Protein AF-A0A7V9PJL1-F1 (afdb_monomer)

Foldseek 3Di:
DVVVVVLVVVCVPCVPQPLNVLVVVLVVLVVLLVVLVVLLCCCPPVPPPPDPCSLVSLLSNQLSVLSNVLSVLLNLLCPDPNDDPDPVSVVLSVLLVVLSVLQSVLSSQAQQQGDPPRSVRGHPDHHDDPVVSVVSNVSSVVSNVVSVVVSVVVVVVVVVPPDDDVVVVVVVVVVD

Secondary structure (DSSP, 8-state):
-HHHHHHHHHHHH-TT-HHHHHHHHHHHHHHHHHHHHHHHHIIIIISTTSSTTHHHHHHHHHH-HHHHHHHHHHHHHHTTTSS-SSHHHHHHHHHHHHHHHHHHHHHHT--SPPPTTSTTPPPSSPPPPHHHHHHHHHHHHHHHHHHHHHHHHHHHHHHHH--STHHHHHHHHT--

Sequence (176 aa):
MTSIAVGLLIAVRRPGNRIGWLLLVNALILGAAFVASAYGEYALLERPGALPGARWAALWDNSSWPLLFAGVTAIAFVFPDGSLPSPGWRRTAAAAGGAFAVLVFAQFFDGSRFDAPFGHVVSPLPALPRAVTAALLAAGYLGVLASLLAAAWAVRVRFRRATGIERSQLMWLAYA

Mean predicted aligned error: 11.73 Å

Radius of gyration: 20.56 Å; Cα contacts (8 Å, |Δi|>4): 145; chains: 1; bounding box: 43×39×61 Å

Structure (mmCIF, N/CA/C/O backbone):
data_AF-A0A7V9PJL1-F1
#
_entry.id   AF-A0A7V9PJL1-F1
#
loop_
_atom_site.group_PDB
_atom_site.id
_atom_site.type_symbol
_atom_site.label_atom_id
_atom_site.label_alt_id
_atom_site.label_comp_id
_atom_site.label_asym_id
_atom_site.label_entity_id
_atom_site.label_seq_id
_atom_site.pdbx_PDB_ins_code
_atom_site.Cartn_x
_atom_site.Cartn_y
_atom_site.Cartn_z
_atom_site.occupancy
_atom_site.B_iso_or_equiv
_atom_site.auth_seq_id
_atom_site.auth_comp_id
_atom_site.auth_asym_id
_atom_site.auth_atom_id
_atom_site.pdbx_PDB_model_num
ATOM 1 N N . MET A 1 1 ? -8.837 -25.775 -0.097 1.00 45.38 1 MET A N 1
ATOM 2 C CA . MET A 1 1 ? -10.026 -25.496 -0.942 1.00 45.38 1 MET A CA 1
ATOM 3 C C . MET A 1 1 ? -11.306 -25.193 -0.151 1.00 45.38 1 MET A C 1
ATOM 5 O O . MET A 1 1 ? -12.246 -24.668 -0.728 1.00 45.38 1 MET A O 1
ATOM 9 N N . THR A 1 2 ? -11.356 -25.424 1.164 1.00 47.47 2 THR A N 1
ATOM 10 C CA . THR A 1 2 ? -12.537 -25.168 2.016 1.00 47.47 2 THR A CA 1
ATOM 11 C C . THR A 1 2 ? -12.729 -23.695 2.413 1.00 47.47 2 THR A C 1
ATOM 13 O O . THR A 1 2 ? -13.853 -23.265 2.656 1.00 47.47 2 THR A O 1
ATOM 16 N N . SER A 1 3 ? -11.664 -22.888 2.404 1.00 48.25 3 SER A N 1
ATOM 17 C CA . SER A 1 3 ? -11.696 -21.487 2.857 1.00 48.25 3 SER A CA 1
ATOM 18 C C . SER A 1 3 ? -12.483 -20.545 1.933 1.00 48.25 3 SER A C 1
ATOM 20 O O . SER A 1 3 ? -13.086 -19.585 2.407 1.00 48.25 3 SER A O 1
ATOM 22 N N . ILE A 1 4 ? -12.529 -20.834 0.626 1.00 56.56 4 ILE A N 1
ATOM 23 C CA . ILE A 1 4 ? -13.240 -20.009 -0.369 1.00 56.56 4 ILE A CA 1
ATOM 24 C C . ILE A 1 4 ? -14.757 -20.127 -0.174 1.00 56.56 4 ILE A C 1
ATOM 26 O O . ILE A 1 4 ? -15.457 -19.119 -0.183 1.00 56.56 4 ILE A O 1
ATOM 30 N N . ALA A 1 5 ? -15.261 -21.338 0.080 1.00 50.34 5 ALA A N 1
ATOM 31 C CA . ALA A 1 5 ? -16.687 -21.584 0.287 1.00 50.34 5 ALA A CA 1
ATOM 32 C C . ALA A 1 5 ? -17.212 -20.915 1.570 1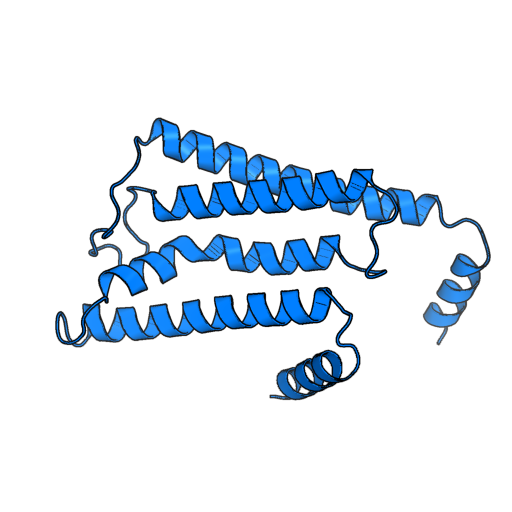.00 50.34 5 ALA A C 1
ATOM 34 O O . ALA A 1 5 ? -18.284 -20.313 1.559 1.00 50.34 5 ALA A O 1
ATOM 35 N N . VAL A 1 6 ? -16.434 -20.954 2.658 1.00 47.94 6 VAL A N 1
ATOM 36 C CA . VAL A 1 6 ? -16.790 -20.283 3.920 1.00 47.94 6 VAL A CA 1
ATOM 37 C C . VAL A 1 6 ? -16.731 -18.757 3.765 1.00 47.94 6 VAL A C 1
ATOM 39 O O . VAL A 1 6 ? -17.637 -18.062 4.226 1.00 47.94 6 VAL A O 1
ATOM 42 N N . GLY A 1 7 ? -15.728 -18.229 3.051 1.00 41.84 7 GLY A N 1
ATOM 43 C CA . GLY A 1 7 ? -15.615 -16.798 2.748 1.00 41.84 7 GLY A CA 1
ATOM 44 C C . GLY A 1 7 ? -16.773 -16.264 1.896 1.00 41.84 7 GLY A C 1
ATOM 45 O O . GLY A 1 7 ? -17.340 -15.217 2.214 1.00 41.84 7 GLY A O 1
ATOM 46 N N . LEU A 1 8 ? -17.188 -17.016 0.870 1.00 52.59 8 LEU A N 1
ATOM 47 C CA . LEU A 1 8 ? -18.318 -16.660 0.005 1.00 52.59 8 LEU A CA 1
ATOM 48 C C . LEU A 1 8 ? -19.653 -16.691 0.771 1.00 52.59 8 LEU A C 1
ATOM 50 O O . LEU A 1 8 ? -20.481 -15.793 0.621 1.00 52.59 8 LEU A O 1
ATOM 54 N N . LEU A 1 9 ? -19.844 -17.684 1.648 1.00 46.50 9 LEU A N 1
ATOM 55 C CA . LEU A 1 9 ? -21.061 -17.832 2.453 1.00 46.50 9 LEU A CA 1
ATOM 56 C C . LEU A 1 9 ? -21.229 -16.691 3.473 1.00 46.50 9 LEU A C 1
ATOM 58 O O . LEU A 1 9 ? -22.351 -16.249 3.725 1.00 46.50 9 LEU A O 1
ATOM 62 N N . ILE A 1 10 ? -20.129 -16.184 4.040 1.00 50.59 10 ILE A N 1
ATOM 63 C CA . ILE A 1 10 ? -20.151 -15.033 4.956 1.00 50.59 10 ILE A CA 1
ATOM 64 C C . ILE A 1 10 ? -20.410 -13.726 4.189 1.00 50.59 10 ILE A C 1
ATOM 66 O O . ILE A 1 10 ? -21.199 -12.901 4.656 1.00 50.59 10 ILE A O 1
ATOM 70 N N . ALA A 1 11 ? -19.812 -13.554 3.003 1.00 46.47 11 ALA A N 1
ATOM 71 C CA . ALA A 1 11 ? -20.001 -12.367 2.163 1.00 46.47 11 ALA A CA 1
ATOM 72 C C . ALA A 1 11 ? -21.453 -12.208 1.672 1.00 46.47 11 ALA A C 1
ATOM 74 O O . ALA A 1 11 ? -21.987 -11.101 1.685 1.00 46.47 11 ALA A O 1
ATOM 75 N N . VAL A 1 12 ? -22.119 -13.313 1.312 1.00 51.41 12 VAL A N 1
ATOM 76 C CA . VAL A 1 12 ? -23.508 -13.300 0.8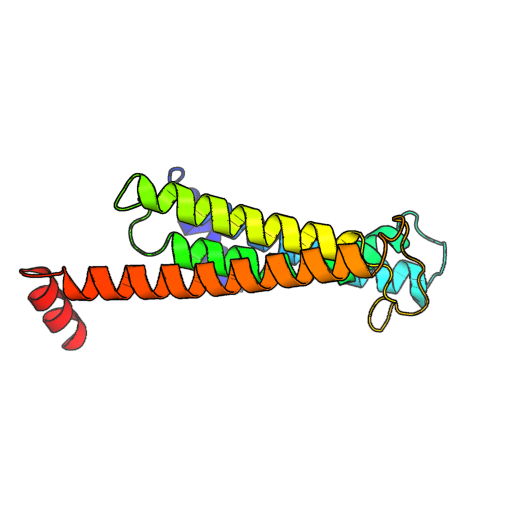12 1.00 51.41 12 VAL A CA 1
ATOM 77 C C . VAL A 1 12 ? -24.535 -13.118 1.938 1.00 51.41 12 VAL A C 1
ATOM 79 O O . VAL A 1 12 ? -25.589 -12.524 1.72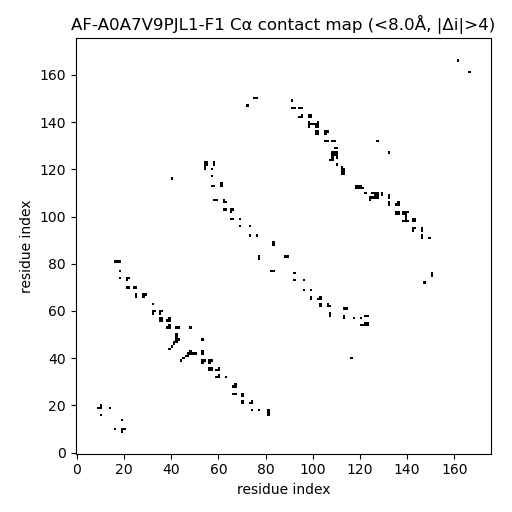1 1.00 51.41 12 VAL A O 1
ATOM 82 N N . ARG A 1 13 ? -24.251 -13.581 3.165 1.00 49.50 13 ARG A N 1
ATOM 83 C CA . ARG A 1 13 ? -25.241 -13.572 4.260 1.00 49.50 13 ARG A CA 1
ATOM 84 C C . ARG A 1 13 ? -25.328 -12.266 5.056 1.00 49.50 13 ARG A C 1
ATOM 86 O O . ARG A 1 13 ? -26.321 -12.087 5.758 1.00 49.50 13 ARG A O 1
ATOM 93 N N . ARG A 1 14 ? -24.344 -11.354 4.984 1.00 48.53 14 ARG A N 1
ATOM 94 C CA . ARG A 1 14 ? -24.395 -10.044 5.679 1.00 48.53 14 ARG A CA 1
ATOM 95 C C . ARG A 1 14 ? -23.828 -8.886 4.833 1.00 48.53 14 ARG A C 1
ATOM 97 O O . ARG A 1 14 ? -22.747 -8.390 5.145 1.00 48.53 14 ARG A O 1
ATOM 104 N N . PRO A 1 15 ? -24.572 -8.383 3.827 1.00 46.50 15 PRO A N 1
ATOM 105 C CA . PRO A 1 15 ? -24.144 -7.293 2.932 1.00 46.50 15 PRO A CA 1
ATOM 106 C C . PRO A 1 15 ? -23.869 -5.940 3.624 1.00 46.50 15 PRO A C 1
ATOM 108 O O . PRO A 1 15 ? -23.269 -5.054 3.023 1.00 46.50 15 PRO A O 1
ATOM 111 N N . GLY A 1 16 ? -24.241 -5.780 4.902 1.00 50.81 16 GLY A N 1
ATOM 112 C CA . GLY A 1 16 ? -23.851 -4.634 5.737 1.00 50.81 16 GLY A CA 1
ATOM 113 C C . GLY A 1 16 ? -22.475 -4.761 6.410 1.00 50.81 16 GLY A C 1
ATOM 114 O O . GLY A 1 16 ? -22.046 -3.841 7.108 1.00 50.81 16 GLY A O 1
ATOM 115 N N . ASN A 1 17 ? -21.775 -5.891 6.250 1.00 52.69 17 ASN A N 1
ATOM 116 C CA . ASN A 1 17 ? -20.524 -6.155 6.949 1.00 52.69 17 ASN A CA 1
ATOM 117 C C . ASN A 1 17 ? -19.323 -5.574 6.189 1.00 52.69 17 ASN A C 1
ATOM 119 O O . ASN A 1 17 ? -18.797 -6.179 5.253 1.00 52.69 17 ASN A O 1
ATOM 123 N N . ARG A 1 18 ? -18.848 -4.413 6.649 1.00 62.25 18 ARG A N 1
ATOM 124 C CA . ARG A 1 18 ? -17.634 -3.743 6.148 1.00 62.25 18 ARG A CA 1
ATOM 125 C C . ARG A 1 18 ? -16.405 -4.665 6.145 1.00 62.25 18 ARG A C 1
ATOM 127 O O . ARG A 1 18 ? -15.539 -4.506 5.294 1.00 62.25 18 ARG A O 1
ATOM 134 N N . ILE A 1 19 ? -16.359 -5.660 7.036 1.00 59.00 19 ILE A N 1
ATOM 135 C CA . ILE A 1 19 ? -15.277 -6.654 7.113 1.00 59.00 19 ILE A CA 1
ATOM 136 C C . ILE A 1 19 ? -15.262 -7.562 5.876 1.00 59.00 19 ILE A C 1
ATOM 138 O O . ILE A 1 19 ? -14.190 -7.871 5.366 1.00 59.00 19 ILE A O 1
ATOM 142 N N . GLY A 1 20 ? -16.431 -7.957 5.356 1.00 57.84 20 GLY A N 1
ATOM 143 C CA . GLY A 1 20 ? -16.526 -8.797 4.156 1.00 57.84 20 GLY A CA 1
ATOM 144 C C . GLY A 1 20 ? -15.949 -8.102 2.922 1.00 57.84 20 GLY A C 1
ATOM 145 O O . GLY A 1 20 ? -15.192 -8.706 2.170 1.00 57.84 20 GLY A O 1
ATOM 146 N N . TRP A 1 21 ? -16.218 -6.804 2.772 1.00 68.69 21 TRP A N 1
ATOM 147 C CA . TRP A 1 21 ? -15.625 -5.984 1.714 1.00 68.69 21 TRP A CA 1
ATOM 148 C C . TRP A 1 21 ? -14.116 -5.800 1.882 1.00 68.69 21 TRP A C 1
ATOM 150 O O . TRP A 1 21 ? -13.388 -5.916 0.902 1.00 68.69 21 TRP A O 1
ATOM 160 N N . LEU A 1 22 ? -13.628 -5.575 3.107 1.00 66.81 22 LEU A N 1
ATOM 161 C CA . LEU A 1 22 ? -12.187 -5.484 3.374 1.00 66.81 22 LEU A CA 1
ATOM 162 C C . LEU A 1 22 ? -11.461 -6.796 3.048 1.00 66.81 22 LEU A C 1
ATOM 164 O O . LEU A 1 22 ? -10.391 -6.766 2.447 1.00 66.81 22 LEU A O 1
ATOM 168 N N . LEU A 1 23 ? -12.058 -7.943 3.386 1.00 67.44 23 LEU A N 1
ATOM 169 C CA . LEU A 1 23 ? -11.526 -9.261 3.035 1.00 67.44 23 LEU A CA 1
ATOM 170 C C . LEU A 1 23 ? -11.507 -9.487 1.519 1.00 67.44 23 LEU A C 1
ATOM 172 O O . LEU A 1 23 ? -10.513 -9.993 1.004 1.00 67.44 23 LEU A O 1
ATOM 176 N N . LEU A 1 24 ? -12.561 -9.084 0.801 1.00 75.06 24 LEU A N 1
ATOM 177 C CA . LEU A 1 24 ? -12.612 -9.167 -0.662 1.00 75.06 24 LEU A CA 1
ATOM 178 C C . LEU A 1 24 ? -11.559 -8.273 -1.323 1.00 75.06 24 LEU A C 1
ATOM 180 O O . LEU A 1 24 ? -10.842 -8.737 -2.203 1.00 75.06 24 LEU A O 1
ATOM 184 N N . VAL A 1 25 ? -11.418 -7.022 -0.877 1.00 78.38 25 VAL A N 1
ATOM 185 C CA . VAL A 1 25 ? -10.388 -6.100 -1.383 1.00 78.38 25 VAL A CA 1
ATOM 186 C C . VAL A 1 25 ? -8.993 -6.659 -1.116 1.00 78.38 25 VAL A C 1
ATOM 188 O O . VAL A 1 25 ? -8.162 -6.674 -2.017 1.00 78.38 25 VAL A O 1
ATOM 191 N N . ASN A 1 26 ? -8.744 -7.192 0.080 1.00 74.31 26 ASN A N 1
ATOM 192 C CA . ASN A 1 26 ? -7.467 -7.818 0.407 1.00 74.31 26 ASN A CA 1
ATOM 193 C C . ASN A 1 26 ? -7.184 -9.047 -0.472 1.00 74.31 26 ASN A C 1
ATOM 195 O O . ASN A 1 26 ? -6.074 -9.206 -0.970 1.00 74.31 26 ASN A O 1
ATOM 199 N N . ALA A 1 27 ? -8.187 -9.899 -0.701 1.00 76.56 27 ALA A N 1
ATOM 200 C CA . ALA A 1 27 ? -8.060 -11.056 -1.583 1.00 76.56 27 ALA A CA 1
ATOM 201 C C . ALA A 1 27 ? -7.792 -10.650 -3.042 1.00 76.56 27 ALA A C 1
ATOM 203 O O . ALA A 1 27 ? -6.991 -11.295 -3.713 1.00 76.56 27 ALA A O 1
ATOM 204 N N . LEU A 1 28 ? -8.412 -9.567 -3.521 1.00 84.44 28 LEU A N 1
ATOM 205 C CA . LEU A 1 28 ? -8.154 -9.013 -4.851 1.00 84.44 28 LEU A CA 1
ATOM 206 C C . LEU A 1 28 ? -6.734 -8.456 -4.973 1.00 84.44 28 LEU A C 1
ATOM 208 O O . LEU A 1 28 ? -6.073 -8.727 -5.969 1.00 84.44 28 LEU A O 1
ATOM 212 N N . ILE A 1 29 ? -6.247 -7.728 -3.964 1.00 83.38 29 ILE A N 1
ATOM 213 C CA . ILE A 1 29 ? -4.869 -7.213 -3.933 1.00 83.38 29 ILE A CA 1
ATOM 214 C C . ILE A 1 29 ? -3.865 -8.371 -3.957 1.00 83.38 29 ILE A C 1
ATOM 216 O O . ILE A 1 29 ? -2.925 -8.348 -4.748 1.00 83.38 29 ILE A O 1
ATOM 220 N N . LEU A 1 30 ? -4.095 -9.401 -3.136 1.00 80.81 30 LEU A N 1
ATOM 221 C CA . LEU A 1 30 ? -3.290 -10.623 -3.119 1.00 80.81 30 LEU A CA 1
ATOM 222 C C . LEU A 1 30 ? -3.282 -11.303 -4.490 1.00 80.81 30 LEU A C 1
ATOM 224 O O . LEU A 1 30 ? -2.219 -11.602 -5.024 1.00 80.81 30 LEU A O 1
ATOM 228 N N . GLY A 1 31 ? -4.461 -11.514 -5.078 1.00 84.88 31 GLY A N 1
ATOM 229 C CA . GLY A 1 31 ? -4.590 -12.110 -6.405 1.00 84.88 31 GLY A CA 1
ATOM 230 C C . GLY A 1 31 ? -3.857 -11.303 -7.476 1.00 84.88 31 GLY A C 1
ATOM 231 O O . GLY A 1 31 ? -3.141 -11.880 -8.289 1.00 84.88 31 GLY A O 1
ATOM 232 N N . ALA A 1 32 ? -3.971 -9.974 -7.440 1.00 87.50 32 ALA A N 1
ATOM 233 C CA . ALA A 1 32 ? -3.266 -9.083 -8.355 1.00 87.50 32 ALA A CA 1
ATOM 234 C C . ALA A 1 32 ? -1.742 -9.171 -8.197 1.00 87.50 32 ALA A C 1
ATOM 236 O O . ALA A 1 32 ? -1.044 -9.177 -9.205 1.00 87.50 32 ALA A O 1
ATOM 237 N N . ALA A 1 33 ? -1.225 -9.288 -6.969 1.00 85.38 33 ALA A N 1
ATOM 238 C CA . ALA A 1 33 ? 0.204 -9.486 -6.725 1.00 85.38 33 ALA A CA 1
ATOM 239 C C . ALA A 1 33 ? 0.709 -10.805 -7.334 1.00 85.38 33 ALA A C 1
ATOM 241 O O . ALA A 1 33 ? 1.673 -10.792 -8.091 1.00 85.38 33 ALA A O 1
ATOM 242 N N . PHE A 1 34 ? 0.005 -11.922 -7.115 1.00 86.19 34 PHE A N 1
ATOM 243 C CA . PHE A 1 34 ? 0.378 -13.209 -7.720 1.00 86.19 34 PHE A CA 1
ATOM 244 C C . PHE A 1 34 ? 0.351 -13.176 -9.252 1.00 86.19 34 PHE A C 1
ATOM 246 O O . PHE A 1 34 ? 1.255 -13.701 -9.900 1.00 86.19 34 PHE A O 1
ATOM 253 N N . VAL A 1 35 ? -0.671 -12.548 -9.840 1.00 89.19 35 VAL A N 1
ATOM 254 C CA . VAL A 1 35 ? -0.770 -12.399 -11.298 1.00 89.19 35 VAL A CA 1
ATOM 255 C C . VAL A 1 35 ? 0.347 -11.505 -11.833 1.00 89.19 35 VAL A C 1
ATOM 257 O O . VAL A 1 35 ? 0.946 -11.843 -12.848 1.00 89.19 35 VAL A O 1
ATOM 260 N N . ALA A 1 36 ? 0.651 -10.391 -11.162 1.00 88.69 36 ALA A N 1
ATOM 261 C CA . ALA A 1 36 ? 1.724 -9.483 -11.557 1.00 88.69 36 ALA A CA 1
ATOM 262 C C . ALA A 1 36 ? 3.099 -10.161 -11.503 1.00 88.69 36 ALA A C 1
ATOM 264 O O . ALA A 1 36 ? 3.881 -9.999 -12.436 1.00 88.69 36 ALA A O 1
ATOM 265 N N . SER A 1 37 ? 3.350 -10.964 -10.468 1.00 87.00 37 SER A N 1
ATOM 266 C CA . SER A 1 37 ? 4.567 -11.762 -10.321 1.00 87.00 37 SER A CA 1
ATOM 267 C C . SER A 1 37 ? 4.743 -12.729 -11.499 1.00 87.00 37 SER A C 1
ATOM 269 O O . SER A 1 37 ? 5.686 -12.594 -12.278 1.00 87.00 37 SER A O 1
ATOM 271 N N . ALA A 1 38 ? 3.763 -13.613 -11.728 1.00 87.50 38 ALA A N 1
ATOM 272 C CA . ALA A 1 38 ? 3.814 -14.602 -12.809 1.00 87.50 38 ALA A CA 1
ATOM 273 C C . ALA A 1 38 ? 3.887 -13.954 -14.204 1.00 87.50 38 ALA A C 1
ATOM 275 O O . ALA A 1 38 ? 4.617 -14.410 -15.085 1.00 87.50 38 ALA A O 1
ATOM 276 N N . TYR A 1 39 ? 3.146 -12.863 -14.412 1.00 88.31 39 TYR A N 1
ATOM 277 C CA . TYR A 1 39 ? 3.190 -12.100 -15.656 1.00 88.31 39 TYR A CA 1
ATOM 278 C C . TYR A 1 39 ? 4.555 -11.443 -15.874 1.00 88.31 39 TYR A C 1
ATOM 280 O O . TYR A 1 39 ? 5.076 -11.466 -16.988 1.00 88.31 39 TYR A O 1
ATOM 288 N N . GLY A 1 40 ? 5.130 -10.856 -14.822 1.00 86.81 40 GLY A N 1
ATOM 289 C CA . GLY A 1 40 ? 6.447 -10.233 -14.844 1.00 86.81 40 GLY A CA 1
ATOM 290 C C . GLY A 1 40 ? 7.536 -11.242 -15.184 1.00 86.81 40 GLY A C 1
ATOM 291 O O . GLY A 1 40 ? 8.337 -10.980 -16.077 1.00 86.81 40 GLY A O 1
ATOM 292 N N . GLU A 1 41 ? 7.536 -12.409 -14.541 1.00 87.25 41 GLU A N 1
ATOM 293 C CA . GLU A 1 41 ? 8.492 -13.484 -14.828 1.00 87.25 41 GLU A CA 1
ATOM 294 C C . GLU A 1 41 ? 8.403 -13.934 -16.291 1.00 87.25 41 GLU A C 1
ATOM 296 O O . GLU A 1 41 ? 9.405 -13.914 -17.009 1.00 87.25 41 GLU A O 1
ATOM 301 N N . TYR A 1 42 ? 7.200 -14.225 -16.788 1.00 86.00 42 TYR A N 1
ATOM 302 C CA . TYR A 1 42 ? 7.015 -14.647 -18.176 1.00 86.00 42 TYR A CA 1
ATOM 303 C C . TYR A 1 42 ? 7.436 -13.562 -19.187 1.00 86.00 42 TYR A C 1
ATOM 305 O O . TYR A 1 42 ? 8.150 -13.830 -20.156 1.00 86.00 42 TYR A O 1
ATOM 313 N N . ALA A 1 43 ? 7.022 -12.311 -18.967 1.00 87.56 43 ALA A N 1
ATOM 314 C CA . ALA A 1 43 ? 7.232 -11.218 -19.916 1.00 87.56 43 ALA A CA 1
ATOM 315 C C . ALA A 1 43 ? 8.634 -10.580 -19.858 1.00 87.56 43 ALA A C 1
ATOM 317 O O . ALA A 1 43 ? 9.016 -9.886 -20.805 1.00 87.56 43 ALA A O 1
ATOM 318 N N . LEU A 1 44 ? 9.387 -10.766 -18.766 1.00 85.06 44 LEU A N 1
ATOM 319 C CA . LEU A 1 44 ? 10.726 -10.187 -18.573 1.00 85.06 44 LEU A CA 1
ATOM 320 C C . LEU A 1 44 ? 11.851 -11.222 -18.588 1.00 85.06 44 LEU A C 1
ATOM 322 O O . LEU A 1 44 ? 12.950 -10.869 -19.006 1.00 85.06 44 LEU A O 1
ATOM 326 N N . LEU A 1 45 ? 11.607 -12.461 -18.149 1.00 84.88 45 LEU A N 1
ATOM 327 C CA . LEU A 1 45 ? 12.636 -13.503 -18.057 1.00 84.88 45 LEU A CA 1
ATOM 328 C C . LEU A 1 45 ? 12.519 -14.523 -19.192 1.00 84.88 45 LEU A C 1
ATOM 330 O O . LEU A 1 45 ? 13.518 -14.822 -19.839 1.00 84.88 45 LEU A O 1
ATOM 334 N N . GLU A 1 46 ? 11.316 -15.045 -19.454 1.00 86.44 46 GLU A N 1
ATOM 335 C CA . GLU A 1 46 ? 11.129 -16.091 -20.472 1.00 86.44 46 GLU A CA 1
ATOM 336 C C . GLU A 1 46 ? 11.052 -15.527 -21.892 1.00 86.44 46 GLU A C 1
ATOM 338 O O . GLU A 1 46 ? 11.704 -16.031 -22.810 1.00 86.44 46 GLU A O 1
ATOM 343 N N . ARG A 1 47 ? 10.241 -14.482 -22.098 1.00 83.50 47 ARG A N 1
ATOM 344 C CA . ARG A 1 47 ? 10.058 -13.834 -23.405 1.00 83.50 47 ARG A CA 1
ATOM 345 C C . ARG A 1 47 ? 10.128 -12.309 -23.298 1.00 83.50 47 ARG A C 1
ATOM 347 O O . ARG A 1 47 ? 9.093 -11.642 -23.424 1.00 83.50 47 ARG A O 1
ATOM 354 N N . PRO A 1 48 ? 11.336 -11.742 -23.114 1.00 80.12 48 PRO A N 1
ATOM 355 C CA . PRO A 1 48 ? 11.528 -10.301 -23.004 1.00 80.12 48 PRO A CA 1
ATOM 356 C C . PRO A 1 48 ? 10.877 -9.547 -24.172 1.00 80.12 48 PRO A C 1
ATOM 358 O O . PRO A 1 48 ? 11.208 -9.768 -25.335 1.00 80.12 48 PRO A O 1
ATOM 361 N N . GLY A 1 49 ? 9.937 -8.651 -23.864 1.00 76.12 49 GLY A N 1
ATOM 362 C CA . GLY A 1 49 ? 9.283 -7.787 -24.857 1.00 76.12 49 GLY A CA 1
ATOM 363 C C . GLY A 1 49 ? 8.114 -8.414 -25.624 1.00 76.12 49 GLY A C 1
ATOM 364 O O . GLY A 1 49 ? 7.515 -7.731 -26.451 1.00 76.12 49 GLY A O 1
ATOM 365 N N . ALA A 1 50 ? 7.736 -9.664 -25.337 1.00 80.00 50 ALA A N 1
ATOM 366 C CA . ALA A 1 50 ? 6.576 -10.296 -25.972 1.00 80.00 50 ALA A CA 1
ATOM 367 C C . ALA A 1 50 ? 5.236 -9.686 -25.532 1.00 80.00 50 ALA A C 1
ATOM 369 O O . ALA A 1 50 ? 4.253 -9.764 -26.268 1.00 80.00 50 ALA A O 1
ATOM 370 N N . LEU A 1 51 ? 5.191 -9.097 -24.333 1.00 82.12 51 LEU A N 1
ATOM 371 C CA . LEU A 1 51 ? 3.975 -8.550 -23.744 1.00 82.12 51 LEU A CA 1
ATOM 372 C C . LEU A 1 51 ? 4.190 -7.114 -23.237 1.00 82.12 51 LEU A C 1
ATOM 374 O O . LEU A 1 51 ? 5.212 -6.821 -22.604 1.00 82.12 51 LEU A O 1
ATOM 378 N N . PRO A 1 52 ? 3.231 -6.200 -23.478 1.00 86.38 52 PRO A N 1
ATOM 379 C CA . PRO A 1 52 ? 3.310 -4.833 -22.979 1.00 86.38 52 PRO A CA 1
ATOM 380 C C . PRO A 1 52 ? 3.133 -4.790 -21.454 1.00 86.38 52 PRO A C 1
ATOM 382 O O . PRO A 1 52 ? 2.552 -5.679 -20.841 1.00 86.38 52 PRO A O 1
ATOM 385 N N . GLY A 1 53 ? 3.618 -3.732 -20.807 1.00 85.75 53 GLY A N 1
ATOM 386 C CA . GLY A 1 53 ? 3.339 -3.493 -19.385 1.00 85.75 53 GLY A CA 1
ATOM 387 C C . GLY A 1 53 ? 4.123 -4.352 -18.386 1.00 85.75 53 GLY A C 1
ATOM 388 O O . GLY A 1 53 ? 3.916 -4.216 -17.185 1.00 85.75 53 GLY A O 1
ATOM 389 N N . ALA A 1 54 ? 5.072 -5.170 -18.839 1.00 87.56 54 ALA A N 1
ATOM 390 C CA . ALA A 1 54 ? 5.875 -6.043 -17.979 1.00 87.56 54 ALA A CA 1
ATOM 391 C C . ALA A 1 54 ? 6.599 -5.294 -16.834 1.00 87.56 54 ALA A C 1
ATOM 393 O O . ALA A 1 54 ? 6.649 -5.760 -15.700 1.00 87.56 54 ALA A O 1
ATOM 394 N N . ARG A 1 55 ? 7.070 -4.065 -17.098 1.00 88.62 55 ARG A N 1
ATOM 395 C CA . ARG A 1 55 ? 7.690 -3.190 -16.082 1.00 88.62 55 ARG A CA 1
ATOM 396 C C . ARG A 1 55 ? 6.710 -2.703 -15.009 1.00 88.62 55 ARG A C 1
ATOM 398 O O . ARG A 1 55 ? 7.119 -2.485 -13.876 1.00 88.62 55 ARG A O 1
ATOM 405 N N . TRP A 1 56 ? 5.434 -2.530 -15.355 1.00 90.56 56 TRP A N 1
ATOM 406 C CA . TRP A 1 56 ? 4.388 -2.161 -14.395 1.00 90.56 56 TRP A CA 1
ATOM 407 C C . TRP A 1 56 ? 4.016 -3.336 -13.496 1.00 90.56 56 TRP A C 1
ATOM 409 O O . TRP A 1 56 ? 3.767 -3.133 -12.313 1.00 90.56 56 TRP A O 1
ATOM 419 N N . ALA A 1 57 ? 4.025 -4.554 -14.041 1.00 89.75 57 ALA A N 1
ATOM 420 C CA . ALA A 1 57 ? 3.828 -5.766 -13.257 1.00 89.75 57 ALA A CA 1
ATOM 421 C C . ALA A 1 57 ? 4.962 -5.959 -12.235 1.00 89.75 57 ALA A C 1
ATOM 423 O O . ALA A 1 57 ? 4.679 -6.154 -11.059 1.00 89.75 57 ALA A O 1
ATOM 424 N N . ALA A 1 58 ? 6.222 -5.783 -12.652 1.00 90.31 58 ALA A N 1
ATOM 425 C CA . ALA A 1 58 ? 7.373 -5.822 -11.746 1.00 90.31 58 ALA A CA 1
ATOM 426 C C . ALA A 1 58 ? 7.320 -4.727 -10.662 1.00 90.31 58 ALA A C 1
ATOM 428 O O . ALA A 1 58 ? 7.610 -4.993 -9.499 1.00 90.31 58 ALA A O 1
ATOM 429 N N . LEU A 1 59 ? 6.900 -3.508 -11.022 1.00 92.00 59 LEU A N 1
ATOM 430 C CA . LEU A 1 59 ? 6.690 -2.428 -10.054 1.00 92.00 59 LEU A CA 1
ATOM 431 C C . LEU A 1 59 ? 5.593 -2.780 -9.038 1.00 92.00 59 LEU A C 1
ATOM 433 O O . LEU A 1 59 ? 5.769 -2.573 -7.843 1.00 92.00 59 LEU A O 1
ATOM 437 N N . TRP A 1 60 ? 4.457 -3.310 -9.498 1.00 90.25 60 TRP A N 1
ATOM 438 C CA . TRP A 1 60 ? 3.375 -3.720 -8.604 1.00 90.25 60 TRP A CA 1
ATOM 439 C C . TRP A 1 60 ? 3.820 -4.836 -7.657 1.00 90.25 60 TRP A C 1
ATOM 441 O O . TRP A 1 60 ? 3.567 -4.750 -6.457 1.00 90.25 60 TRP A O 1
ATOM 451 N N . ASP A 1 61 ? 4.493 -5.859 -8.180 1.00 89.69 61 ASP A N 1
ATOM 452 C CA . ASP A 1 61 ? 5.026 -6.971 -7.392 1.00 89.69 61 ASP A CA 1
ATOM 453 C C . ASP A 1 61 ? 5.958 -6.470 -6.278 1.00 89.69 61 ASP A C 1
ATOM 455 O O . ASP A 1 61 ? 5.747 -6.781 -5.106 1.00 89.69 61 ASP A O 1
ATOM 459 N N . ASN A 1 62 ? 6.897 -5.579 -6.613 1.00 89.31 62 ASN A N 1
ATOM 460 C CA . ASN A 1 62 ? 7.852 -5.053 -5.644 1.00 89.31 62 ASN A CA 1
ATOM 461 C C . ASN A 1 62 ? 7.226 -4.070 -4.635 1.00 89.31 62 ASN A C 1
ATOM 463 O O . ASN A 1 62 ? 7.525 -4.136 -3.446 1.00 89.31 62 ASN A O 1
ATOM 467 N N . SER A 1 63 ? 6.334 -3.174 -5.066 1.00 89.38 63 SER A N 1
ATOM 468 C CA . SER A 1 63 ? 5.845 -2.069 -4.222 1.00 89.38 63 SER A CA 1
ATOM 469 C C . SER A 1 63 ? 4.542 -2.363 -3.464 1.00 89.38 63 SER A C 1
ATOM 471 O O . SER A 1 63 ? 4.182 -1.614 -2.552 1.00 89.38 63 SER A O 1
ATOM 473 N N . SER A 1 64 ? 3.802 -3.424 -3.808 1.00 86.44 64 SER A N 1
ATOM 474 C CA . SER A 1 64 ? 2.476 -3.707 -3.223 1.00 86.44 64 SER A CA 1
ATOM 475 C C . SER A 1 64 ? 2.509 -4.423 -1.869 1.00 86.44 64 SER A C 1
ATOM 477 O O . SER A 1 64 ? 1.485 -4.469 -1.183 1.00 86.44 64 SER A O 1
ATOM 479 N N . TRP A 1 65 ? 3.666 -4.928 -1.428 1.00 84.38 65 TRP A N 1
ATOM 480 C CA . TRP A 1 65 ? 3.791 -5.720 -0.198 1.00 84.38 65 TRP A CA 1
ATOM 481 C C . TRP A 1 65 ? 3.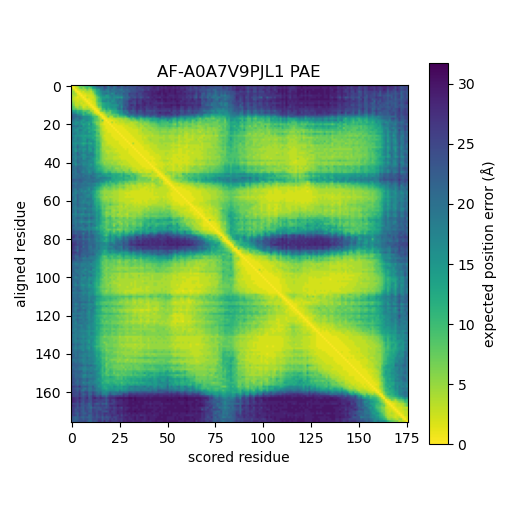191 -5.079 1.076 1.00 84.38 65 TRP A C 1
ATOM 483 O O . TRP A 1 65 ? 2.623 -5.824 1.882 1.00 84.38 65 TRP A O 1
ATOM 493 N N . PRO A 1 66 ? 3.202 -3.742 1.303 1.00 81.81 66 PRO A N 1
ATOM 494 C CA . PRO A 1 66 ? 2.593 -3.175 2.506 1.00 81.81 66 PRO A CA 1
ATOM 495 C C . PRO A 1 66 ? 1.070 -3.340 2.531 1.00 81.81 66 PRO A C 1
ATOM 497 O O . PRO A 1 66 ? 0.471 -3.383 3.607 1.00 81.81 66 PRO A O 1
ATOM 500 N N . LEU A 1 67 ? 0.431 -3.463 1.361 1.00 80.12 67 LEU A N 1
ATOM 501 C CA . LEU A 1 67 ? -1.013 -3.678 1.255 1.00 80.12 67 LEU A CA 1
ATOM 502 C C . LEU A 1 67 ? -1.433 -5.031 1.840 1.00 80.12 67 LEU A C 1
ATOM 504 O O . LEU A 1 67 ? -2.537 -5.138 2.376 1.00 80.12 67 LEU A O 1
ATOM 508 N N . LEU A 1 68 ? -0.540 -6.028 1.817 1.00 75.94 68 LEU A N 1
ATOM 509 C CA . LEU A 1 68 ? -0.757 -7.345 2.426 1.00 75.94 68 LEU A CA 1
ATOM 510 C C . LEU A 1 68 ? -1.020 -7.216 3.932 1.00 75.94 68 LEU A C 1
ATOM 512 O O . LEU A 1 68 ? -1.921 -7.844 4.489 1.00 75.94 68 LEU A O 1
ATOM 516 N N . PHE A 1 69 ? -0.250 -6.348 4.588 1.00 72.56 69 PHE A N 1
ATOM 517 C CA . PHE A 1 69 ? -0.376 -6.069 6.015 1.00 72.56 69 PHE A CA 1
ATOM 518 C C . PHE A 1 69 ? -1.479 -5.051 6.311 1.00 72.56 69 PHE A C 1
ATOM 520 O O . PHE A 1 69 ? -2.088 -5.106 7.383 1.00 72.56 69 PHE A O 1
ATOM 527 N N . ALA A 1 70 ? -1.779 -4.154 5.368 1.00 73.56 70 ALA A N 1
ATOM 528 C CA . ALA A 1 70 ? -2.855 -3.176 5.495 1.00 73.56 70 ALA A CA 1
ATOM 529 C C . ALA A 1 70 ? -4.214 -3.853 5.694 1.00 73.56 70 ALA A C 1
ATOM 531 O O . ALA A 1 70 ? -4.960 -3.465 6.592 1.00 73.56 70 ALA A O 1
ATOM 532 N N . GLY A 1 71 ? -4.519 -4.897 4.915 1.00 68.56 71 GLY A N 1
ATOM 533 C CA . GLY A 1 71 ? -5.778 -5.633 5.038 1.00 68.56 71 GLY A CA 1
ATOM 534 C C . GLY A 1 71 ? -5.927 -6.318 6.395 1.00 68.56 71 GLY A C 1
ATOM 535 O O . GLY A 1 71 ? -6.948 -6.156 7.060 1.00 68.56 71 GLY A O 1
ATOM 536 N N . VAL A 1 72 ? -4.883 -7.011 6.859 1.00 67.75 72 VAL A N 1
ATOM 537 C CA . VAL A 1 72 ? -4.868 -7.664 8.181 1.00 67.75 72 VAL A CA 1
ATOM 538 C C . VAL A 1 72 ? -4.999 -6.638 9.309 1.00 67.75 72 VAL A C 1
ATOM 540 O O . VAL A 1 72 ? -5.772 -6.837 10.245 1.00 67.75 72 VAL A O 1
ATOM 543 N N . THR A 1 73 ? -4.303 -5.506 9.200 1.00 66.81 73 THR A N 1
ATOM 544 C CA . THR A 1 73 ? -4.357 -4.427 10.198 1.00 66.81 73 THR A CA 1
ATOM 545 C C . THR A 1 73 ? -5.728 -3.754 10.221 1.00 66.81 73 THR A C 1
ATOM 547 O O . THR A 1 73 ? -6.269 -3.493 11.294 1.00 66.81 73 THR A O 1
ATOM 550 N N . ALA A 1 74 ? -6.337 -3.527 9.055 1.00 67.19 74 ALA A N 1
ATOM 551 C CA . ALA A 1 74 ? -7.697 -3.012 8.948 1.00 67.19 74 ALA A CA 1
ATOM 552 C C . ALA A 1 74 ? -8.707 -3.974 9.586 1.00 67.19 74 ALA A C 1
ATOM 554 O O . ALA A 1 74 ? -9.592 -3.534 10.316 1.00 67.19 74 ALA A O 1
ATOM 555 N N . ILE A 1 75 ? -8.550 -5.283 9.378 1.00 63.19 75 ILE A N 1
ATOM 556 C CA . ILE A 1 75 ? -9.385 -6.299 10.030 1.00 63.19 75 ILE A CA 1
ATOM 557 C C . ILE A 1 75 ? -9.194 -6.245 11.546 1.00 63.19 75 ILE A C 1
ATOM 559 O O . ILE A 1 75 ? -10.189 -6.170 12.259 1.00 63.19 75 ILE A O 1
ATOM 563 N N . ALA A 1 76 ? -7.955 -6.195 12.044 1.00 63.19 76 ALA A N 1
ATOM 564 C CA . ALA A 1 76 ? -7.665 -6.090 13.477 1.00 63.19 76 ALA A CA 1
ATOM 565 C C . ALA A 1 76 ? -8.251 -4.819 14.118 1.00 63.19 76 ALA A C 1
ATOM 567 O O . ALA A 1 76 ? -8.679 -4.853 15.268 1.00 63.19 76 ALA A O 1
ATOM 568 N N . PHE A 1 77 ? -8.322 -3.713 13.372 1.00 60.56 77 PHE A N 1
ATOM 569 C CA . PHE A 1 77 ? -8.964 -2.476 13.825 1.00 60.56 77 PHE A CA 1
ATOM 570 C C . PHE A 1 77 ? -10.497 -2.538 13.839 1.00 60.56 77 PHE A C 1
ATOM 572 O O . PHE A 1 77 ? -11.129 -1.790 14.586 1.00 60.56 77 PHE A O 1
ATOM 579 N N . VAL A 1 78 ? -11.103 -3.376 12.995 1.00 58.03 78 VAL A N 1
ATOM 580 C CA . VAL A 1 78 ? -12.566 -3.500 12.863 1.00 58.03 78 VAL A CA 1
ATOM 581 C C . VAL A 1 78 ? -13.126 -4.650 13.722 1.00 58.03 78 VAL A C 1
ATOM 583 O O . VAL A 1 78 ? -14.307 -4.635 14.077 1.00 58.03 78 VAL A O 1
ATOM 586 N N . PHE A 1 79 ? -12.292 -5.617 14.106 1.00 44.97 79 PHE A N 1
ATOM 587 C CA . PHE A 1 79 ? -12.630 -6.710 15.023 1.00 44.97 79 PHE A CA 1
ATOM 588 C C . PHE A 1 79 ? -12.722 -6.193 16.479 1.00 44.97 79 PHE A C 1
ATOM 590 O O . PHE A 1 79 ? -11.811 -5.479 16.900 1.00 44.97 79 PHE A O 1
ATOM 597 N N . PRO A 1 80 ? -13.767 -6.519 17.281 1.00 46.62 80 PRO A N 1
ATOM 598 C CA . PRO A 1 80 ? -14.762 -7.587 17.093 1.00 46.62 80 PRO A CA 1
ATOM 599 C C . PRO A 1 80 ? -16.184 -7.136 16.684 1.00 46.62 80 PRO A C 1
ATOM 601 O O . PRO A 1 80 ? -16.936 -7.952 16.163 1.00 46.62 80 PRO A O 1
ATOM 604 N N . ASP A 1 81 ? -16.587 -5.876 16.881 1.00 48.41 81 ASP A N 1
ATOM 605 C CA . ASP A 1 81 ? -18.029 -5.536 16.890 1.00 48.41 81 ASP A CA 1
ATOM 606 C C . ASP A 1 81 ? -18.602 -5.025 15.561 1.00 48.41 81 ASP A C 1
ATOM 608 O O . ASP A 1 81 ? -19.804 -4.776 15.457 1.00 48.41 81 ASP A O 1
ATOM 612 N N . GLY A 1 82 ? -17.771 -4.767 14.545 1.00 48.69 82 GLY A N 1
ATOM 613 C CA . GLY A 1 82 ? -18.239 -4.133 13.305 1.00 48.69 82 GLY A CA 1
ATOM 614 C C . GLY A 1 82 ? -18.748 -2.690 13.485 1.00 48.69 82 GLY A C 1
ATOM 615 O O . GLY A 1 82 ? -19.297 -2.108 12.548 1.00 48.69 82 GLY A O 1
ATOM 616 N N . SER A 1 83 ? -18.538 -2.082 14.659 1.00 49.22 83 SER A N 1
ATOM 617 C CA . SER A 1 83 ? -18.853 -0.682 14.951 1.00 49.22 83 SER A CA 1
ATOM 618 C C . SER A 1 83 ? -17.764 -0.033 15.815 1.00 49.22 83 SER A C 1
ATOM 620 O O . SER A 1 83 ? -17.219 -0.636 16.737 1.00 49.22 83 SER A O 1
ATOM 622 N N . LEU A 1 84 ? -17.404 1.210 15.476 1.00 49.25 84 LEU A N 1
ATOM 623 C CA . LEU A 1 84 ? -16.401 1.986 16.209 1.00 49.25 84 LEU A CA 1
ATOM 624 C C . LEU A 1 84 ? -17.000 2.415 17.565 1.00 49.25 84 LEU A C 1
ATOM 626 O O . LEU A 1 84 ? -18.039 3.074 17.555 1.00 49.25 84 LEU A O 1
ATOM 630 N N . PRO A 1 85 ? -16.357 2.129 18.716 1.00 53.00 85 PRO A N 1
ATOM 631 C CA . PRO A 1 85 ? -16.925 2.417 20.040 1.00 53.00 85 PRO A CA 1
ATOM 632 C C . PRO A 1 85 ? -17.130 3.916 20.328 1.00 53.00 85 PRO A C 1
ATOM 634 O O . PRO A 1 85 ? -17.845 4.272 21.259 1.00 53.00 85 PRO A O 1
ATOM 637 N N . SER A 1 86 ? -16.474 4.813 19.575 1.00 56.09 86 SER A N 1
ATOM 638 C CA . SER A 1 86 ? -16.643 6.267 19.697 1.00 56.09 86 SER A CA 1
ATOM 639 C C . SER A 1 86 ? -16.232 7.017 18.413 1.00 56.09 86 SER A C 1
ATOM 641 O O . SER A 1 86 ? -15.462 6.483 17.606 1.00 56.09 86 SER A O 1
ATOM 643 N N . PRO A 1 87 ? -16.661 8.285 18.217 1.00 60.34 87 PRO A N 1
ATOM 644 C CA . PRO A 1 87 ? -16.254 9.116 17.076 1.00 60.34 87 PRO A CA 1
ATOM 645 C C . PRO A 1 87 ? -14.735 9.325 16.961 1.00 60.34 87 PRO A C 1
ATOM 647 O O . PRO A 1 87 ? -14.232 9.577 15.865 1.00 60.34 87 PRO A O 1
ATOM 650 N N . GLY A 1 88 ? -14.003 9.213 18.078 1.00 60.88 88 GLY A N 1
ATOM 651 C CA . GLY A 1 88 ? -12.547 9.362 18.128 1.00 60.88 88 GLY A CA 1
ATOM 652 C C . GLY A 1 88 ? -11.805 8.228 17.420 1.00 60.88 88 GLY A C 1
ATOM 653 O O . GLY A 1 88 ? -10.840 8.486 16.706 1.00 60.88 88 GLY A O 1
ATOM 654 N N . TRP A 1 89 ? -12.316 6.996 17.502 1.00 62.75 89 TRP A N 1
ATOM 655 C CA . TRP A 1 89 ? -11.711 5.827 16.851 1.00 62.75 89 TRP A CA 1
ATOM 656 C C . TRP A 1 89 ? -11.787 5.880 15.324 1.00 62.75 89 TRP A C 1
ATOM 658 O O . TRP A 1 89 ? -10.937 5.308 14.646 1.00 62.75 89 TRP A O 1
ATOM 668 N N . ARG A 1 90 ? -12.745 6.635 14.765 1.00 67.62 90 ARG A N 1
ATOM 669 C CA . ARG A 1 90 ? -12.796 6.897 13.319 1.00 67.62 90 ARG A CA 1
ATOM 670 C C . ARG A 1 90 ? -11.569 7.672 12.847 1.00 67.62 90 ARG A C 1
ATOM 672 O O . ARG A 1 90 ? -11.075 7.407 11.758 1.00 67.62 90 ARG A O 1
ATOM 679 N N . ARG A 1 91 ? -11.067 8.605 13.666 1.00 69.00 91 ARG A N 1
ATOM 680 C CA . ARG A 1 91 ? -9.852 9.372 13.354 1.00 69.00 91 ARG A CA 1
ATOM 681 C C . ARG A 1 91 ? -8.616 8.485 13.427 1.00 69.00 91 ARG A C 1
ATOM 683 O O . ARG A 1 91 ? -7.770 8.594 12.556 1.00 69.00 91 ARG A O 1
ATOM 690 N N . THR A 1 92 ? -8.544 7.574 14.397 1.00 69.38 92 THR A N 1
ATOM 691 C CA . THR A 1 92 ? -7.440 6.608 14.508 1.00 69.38 92 THR A CA 1
ATOM 692 C C . THR A 1 92 ? -7.414 5.640 13.327 1.00 69.38 92 THR A C 1
ATOM 694 O O . THR A 1 92 ? -6.358 5.427 12.745 1.00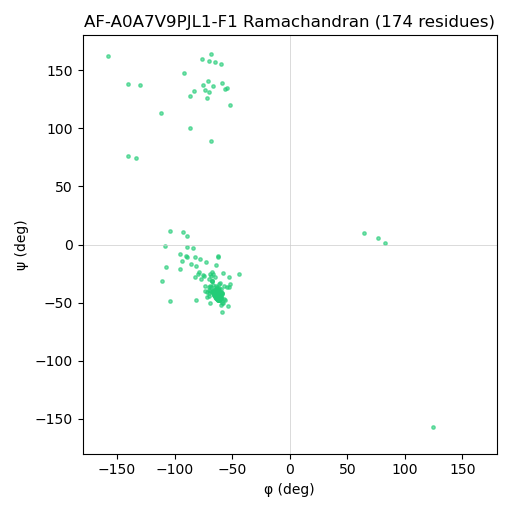 69.38 92 THR A O 1
ATOM 697 N N . ALA A 1 93 ? -8.572 5.114 12.916 1.00 70.38 93 ALA A N 1
ATOM 698 C CA . ALA A 1 93 ? -8.676 4.264 11.731 1.00 70.38 93 ALA A CA 1
ATOM 699 C C . ALA A 1 93 ? -8.328 5.027 10.439 1.00 70.38 93 ALA A C 1
ATOM 701 O O . ALA A 1 93 ? -7.601 4.510 9.596 1.00 70.38 93 ALA A O 1
ATOM 702 N N . ALA A 1 94 ? -8.790 6.276 10.299 1.00 75.25 94 ALA A N 1
ATOM 703 C CA . ALA A 1 94 ? -8.425 7.128 9.167 1.00 75.25 94 ALA A CA 1
ATOM 704 C C . ALA A 1 94 ? -6.924 7.463 9.154 1.00 75.25 94 ALA A C 1
ATOM 706 O O . ALA A 1 94 ? -6.308 7.439 8.095 1.00 75.25 94 ALA A O 1
ATOM 707 N N . ALA A 1 95 ? -6.323 7.720 10.319 1.00 76.62 95 ALA A N 1
ATOM 708 C CA . ALA A 1 95 ? -4.888 7.953 10.453 1.00 76.62 95 ALA A CA 1
ATOM 709 C C . ALA A 1 95 ? -4.074 6.701 10.098 1.00 76.62 95 ALA A C 1
ATOM 711 O O . ALA A 1 95 ? -3.074 6.813 9.396 1.00 76.62 95 ALA A O 1
ATOM 712 N N . ALA A 1 96 ? -4.527 5.512 10.509 1.00 78.00 96 ALA A N 1
ATOM 713 C CA . ALA A 1 96 ? -3.918 4.245 10.114 1.00 78.00 96 ALA A CA 1
ATOM 714 C C . ALA A 1 96 ? -3.991 4.046 8.592 1.00 78.00 96 ALA A C 1
ATOM 716 O O . ALA A 1 96 ? -2.976 3.771 7.958 1.00 78.00 96 ALA A O 1
ATOM 717 N N . GLY A 1 97 ? -5.164 4.272 7.989 1.00 80.06 97 GLY A N 1
ATOM 718 C CA . GLY A 1 97 ? -5.332 4.237 6.534 1.00 80.06 97 GLY A CA 1
ATOM 719 C C . GLY A 1 97 ? -4.426 5.239 5.813 1.00 80.06 97 GLY A C 1
ATOM 720 O O . GLY A 1 97 ? -3.797 4.890 4.820 1.00 80.06 97 GLY A O 1
ATOM 721 N N . GLY A 1 98 ? -4.292 6.454 6.352 1.00 82.69 98 GLY A N 1
ATOM 722 C CA . GLY A 1 98 ? -3.365 7.469 5.853 1.00 82.69 98 GLY A CA 1
ATOM 723 C C . GLY A 1 98 ? -1.901 7.0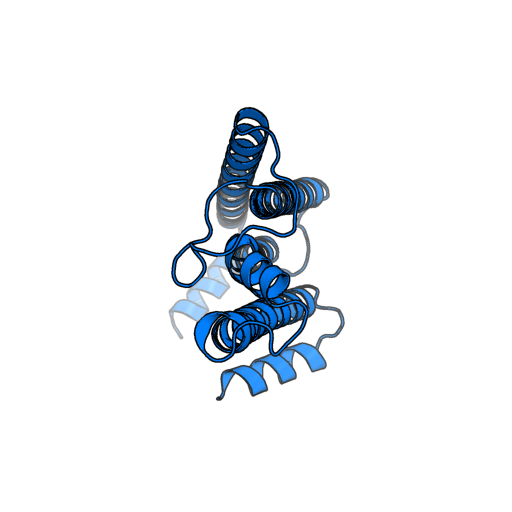36 5.946 1.00 82.69 98 GLY A C 1
ATOM 724 O O . GLY A 1 98 ? -1.159 7.216 4.988 1.00 82.69 98 GLY A O 1
ATOM 725 N N . ALA A 1 99 ? -1.490 6.406 7.049 1.00 85.50 99 ALA A N 1
ATOM 726 C CA . ALA A 1 99 ? -0.133 5.889 7.215 1.00 85.50 99 ALA A CA 1
ATOM 727 C C . ALA A 1 99 ? 0.192 4.788 6.194 1.00 85.50 99 ALA A C 1
ATOM 729 O O . ALA A 1 99 ? 1.249 4.832 5.568 1.00 85.50 99 ALA A O 1
ATOM 730 N N . PHE A 1 100 ? -0.734 3.849 5.965 1.00 84.50 100 PHE A N 1
ATOM 731 C CA . PHE A 1 100 ? -0.582 2.840 4.913 1.00 84.50 100 PHE A CA 1
ATOM 732 C C . PHE A 1 100 ? -0.562 3.463 3.516 1.00 84.50 100 PHE A C 1
ATOM 734 O O . PHE A 1 100 ? 0.256 3.064 2.695 1.00 84.50 100 PHE A O 1
ATOM 741 N N . ALA A 1 101 ? -1.403 4.465 3.247 1.00 86.56 101 ALA A N 1
ATOM 742 C CA . ALA A 1 101 ? -1.400 5.169 1.968 1.00 86.56 101 ALA A CA 1
ATOM 743 C C . ALA A 1 101 ? -0.066 5.888 1.712 1.00 86.56 101 ALA A C 1
ATOM 745 O O . ALA A 1 101 ? 0.478 5.782 0.618 1.00 86.56 101 ALA A O 1
ATOM 746 N N . VAL A 1 102 ? 0.493 6.559 2.725 1.00 90.00 102 VAL A N 1
ATOM 747 C CA . VAL A 1 102 ? 1.823 7.188 2.653 1.00 90.00 102 VAL A CA 1
ATOM 748 C C . VAL A 1 102 ? 2.910 6.143 2.424 1.00 90.00 102 VAL A C 1
ATOM 750 O O . VAL A 1 102 ? 3.784 6.355 1.589 1.00 90.00 102 VAL A O 1
ATOM 753 N N . LEU A 1 103 ? 2.844 5.008 3.123 1.00 88.62 103 LEU A N 1
ATOM 754 C CA . LEU A 1 103 ? 3.821 3.931 2.986 1.00 88.62 103 LEU A CA 1
ATOM 755 C C . LEU A 1 103 ? 3.802 3.327 1.576 1.00 88.62 103 LEU A C 1
ATOM 757 O O . LEU A 1 103 ? 4.852 3.181 0.959 1.00 88.62 103 LEU A O 1
ATOM 761 N N . VAL A 1 104 ? 2.614 3.030 1.045 1.00 89.44 104 VAL A N 1
ATOM 762 C CA . VAL A 1 104 ? 2.439 2.514 -0.321 1.00 89.44 104 VAL A CA 1
ATOM 763 C C . VAL A 1 104 ? 2.898 3.549 -1.341 1.00 89.44 104 VAL A C 1
ATOM 765 O O . VAL A 1 104 ? 3.663 3.222 -2.239 1.00 89.44 104 VAL A O 1
ATOM 768 N N . PHE A 1 105 ? 2.508 4.814 -1.180 1.00 91.50 105 PHE A N 1
ATOM 769 C CA . PHE A 1 105 ? 2.968 5.887 -2.056 1.00 91.50 105 PHE A CA 1
ATOM 770 C C . PHE A 1 105 ? 4.499 5.977 -2.076 1.00 91.50 105 PHE A C 1
ATOM 772 O O . PHE A 1 105 ? 5.100 6.011 -3.143 1.00 91.50 105 PHE A O 1
ATOM 779 N N . ALA A 1 106 ? 5.145 5.943 -0.911 1.00 91.88 106 ALA A N 1
ATOM 780 C CA . ALA A 1 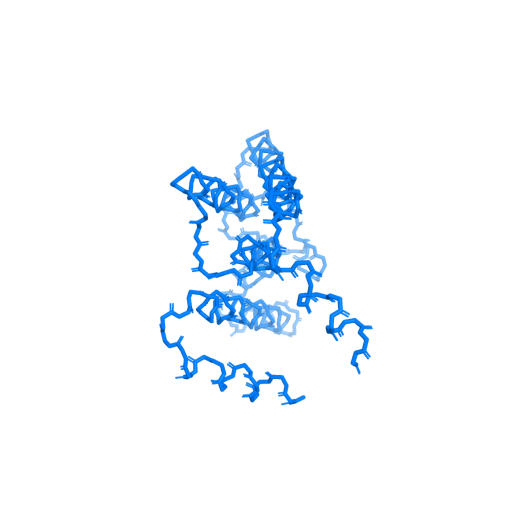106 ? 6.598 5.986 -0.827 1.00 91.88 106 ALA A CA 1
ATOM 781 C C . ALA A 1 106 ? 7.268 4.790 -1.527 1.00 91.88 106 ALA A C 1
ATOM 783 O O . ALA A 1 106 ? 8.291 4.985 -2.171 1.00 91.88 106 ALA A O 1
ATOM 784 N N . GLN A 1 107 ? 6.676 3.592 -1.449 1.00 90.25 107 GLN A N 1
ATOM 785 C CA . GLN A 1 107 ? 7.188 2.388 -2.117 1.00 90.25 107 GLN A CA 1
ATOM 786 C C . GLN A 1 107 ? 7.119 2.474 -3.647 1.00 90.25 107 GLN A C 1
ATOM 788 O O . GLN A 1 107 ? 8.061 2.080 -4.324 1.00 90.25 107 GLN A O 1
ATOM 793 N N . PHE A 1 108 ? 6.037 3.017 -4.213 1.00 90.88 108 PHE A N 1
ATOM 794 C CA . PHE A 1 108 ? 5.893 3.141 -5.673 1.00 90.88 108 PHE A CA 1
ATOM 795 C C . PHE A 1 108 ? 6.860 4.157 -6.296 1.00 90.88 108 PHE A C 1
ATOM 797 O O . PHE A 1 108 ? 7.211 4.041 -7.469 1.00 90.88 108 PHE A O 1
ATOM 804 N N . PHE A 1 109 ? 7.276 5.158 -5.521 1.00 91.50 109 PHE A N 1
ATOM 805 C CA . PHE A 1 109 ? 8.207 6.204 -5.950 1.00 91.50 109 PHE A CA 1
ATOM 806 C C . PHE A 1 109 ? 9.620 6.011 -5.383 1.00 91.50 109 PHE A C 1
ATOM 808 O O . PHE A 1 109 ? 10.452 6.927 -5.461 1.00 91.50 109 PHE A O 1
ATOM 815 N N . ASP A 1 110 ? 9.899 4.841 -4.803 1.00 88.31 110 ASP A N 1
ATOM 816 C CA . ASP A 1 110 ? 11.249 4.499 -4.391 1.00 88.31 110 ASP A CA 1
ATOM 817 C C . ASP A 1 110 ? 12.122 4.263 -5.628 1.00 88.31 110 ASP A C 1
ATOM 819 O O . ASP A 1 110 ? 11.747 3.579 -6.579 1.00 88.31 110 ASP A O 1
ATOM 823 N N . GLY A 1 111 ? 13.294 4.893 -5.628 1.00 84.50 111 GLY A N 1
ATOM 824 C CA . GLY A 1 111 ? 14.286 4.763 -6.694 1.00 84.50 111 GLY A CA 1
ATOM 825 C C . GLY A 1 111 ? 15.257 3.609 -6.468 1.00 84.50 111 GLY A C 1
ATOM 826 O O . GLY A 1 111 ? 16.268 3.519 -7.168 1.00 84.50 111 GLY A O 1
ATOM 827 N N . SER A 1 112 ? 15.016 2.786 -5.447 1.00 86.50 112 SER A N 1
ATOM 828 C CA . SER A 1 112 ? 15.789 1.580 -5.190 1.00 86.50 112 SER A CA 1
ATOM 829 C C . SER A 1 112 ? 15.606 0.560 -6.320 1.00 86.50 112 SER A C 1
ATOM 831 O O . SER A 1 112 ? 14.667 0.617 -7.115 1.00 86.50 112 SER A O 1
ATOM 833 N N . ARG A 1 113 ? 16.575 -0.352 -6.457 1.00 87.62 113 ARG A N 1
ATOM 834 C CA . ARG A 1 113 ? 16.437 -1.466 -7.400 1.00 87.62 113 ARG A CA 1
ATOM 835 C C . ARG A 1 113 ? 15.399 -2.431 -6.847 1.00 87.62 113 ARG A C 1
ATOM 837 O O . ARG A 1 113 ? 15.421 -2.695 -5.649 1.00 87.62 113 ARG A O 1
ATOM 844 N N . PHE A 1 114 ? 14.565 -2.978 -7.726 1.00 89.19 114 PHE A N 1
ATOM 845 C CA . PHE A 1 114 ? 13.638 -4.034 -7.339 1.00 89.19 114 PHE A CA 1
ATOM 846 C C . PHE A 1 114 ? 14.390 -5.251 -6.798 1.00 89.19 114 PHE A C 1
ATOM 848 O O . PHE A 1 114 ? 15.554 -5.499 -7.137 1.00 89.19 114 PHE A O 1
ATOM 855 N N . ASP A 1 115 ? 13.701 -6.026 -5.975 1.00 87.69 115 ASP A N 1
ATOM 856 C CA . ASP A 1 115 ? 14.223 -7.288 -5.474 1.00 87.69 115 ASP A CA 1
ATOM 857 C C . ASP A 1 115 ? 14.339 -8.327 -6.600 1.00 87.69 115 ASP A C 1
ATOM 859 O O . ASP A 1 115 ? 13.785 -8.182 -7.696 1.00 87.69 115 ASP A O 1
ATOM 863 N N . ALA A 1 116 ? 15.101 -9.393 -6.350 1.00 84.69 116 ALA A N 1
ATOM 864 C CA . ALA A 1 116 ? 15.132 -10.535 -7.257 1.00 84.69 116 ALA A CA 1
ATOM 865 C C . ALA A 1 116 ? 13.712 -11.133 -7.399 1.00 84.69 116 ALA A C 1
ATOM 867 O O . ALA A 1 116 ? 13.019 -11.245 -6.389 1.00 84.69 116 ALA A O 1
ATOM 868 N N . PRO A 1 117 ? 13.280 -11.530 -8.612 1.00 86.38 117 PRO A N 1
ATOM 869 C CA . PRO A 1 117 ? 14.072 -11.673 -9.841 1.00 86.38 117 PRO A CA 1
ATOM 870 C C . PRO A 1 117 ? 14.164 -10.404 -10.718 1.00 86.38 117 PRO A C 1
ATOM 872 O O . PRO A 1 117 ? 14.867 -10.395 -11.732 1.00 86.38 117 PRO A O 1
ATOM 875 N N . PHE A 1 118 ? 13.505 -9.309 -10.338 1.00 88.19 118 PHE A N 1
ATOM 876 C CA . PHE A 1 118 ? 13.343 -8.109 -11.167 1.00 88.19 118 PHE A CA 1
ATOM 877 C C . PHE A 1 118 ? 14.408 -7.024 -10.964 1.00 88.19 118 PHE A C 1
ATOM 879 O O . PHE A 1 118 ? 14.273 -5.937 -11.516 1.00 88.19 118 PHE A O 1
ATOM 886 N N . GLY A 1 119 ? 15.505 -7.287 -10.250 1.00 86.12 119 GLY A N 1
ATOM 887 C CA . GLY A 1 119 ? 16.518 -6.261 -9.946 1.00 86.12 119 GLY A CA 1
ATOM 888 C C . GLY A 1 119 ? 17.255 -5.634 -11.141 1.00 86.12 119 GLY A C 1
ATOM 889 O O . GLY A 1 119 ? 17.966 -4.643 -10.972 1.00 86.12 119 GLY A O 1
ATOM 890 N N . HIS A 1 120 ? 17.085 -6.179 -12.349 1.00 85.62 120 HIS A N 1
ATOM 891 C CA . HIS A 1 120 ? 17.575 -5.603 -13.608 1.00 85.62 120 HIS A CA 1
ATOM 892 C C . HIS A 1 120 ? 16.560 -4.656 -14.280 1.00 85.62 120 HIS A C 1
ATOM 894 O O . HIS A 1 120 ? 16.890 -3.974 -15.252 1.00 85.62 120 HIS A O 1
ATOM 900 N N . VAL A 1 121 ? 15.320 -4.617 -13.792 1.00 87.12 121 VAL A N 1
ATOM 901 C CA . VAL A 1 121 ? 14.227 -3.820 -14.346 1.00 87.12 121 VAL A CA 1
ATOM 902 C C . VAL A 1 121 ? 14.318 -2.397 -13.813 1.00 87.12 121 VAL A C 1
ATOM 904 O O . VAL A 1 121 ? 14.447 -2.162 -12.615 1.00 87.12 121 VAL A O 1
ATOM 907 N N . VAL A 1 122 ? 14.216 -1.429 -14.720 1.00 87.62 122 VAL A N 1
ATOM 908 C CA . VAL A 1 122 ? 14.114 -0.013 -14.359 1.00 87.62 122 VAL A CA 1
ATOM 909 C C . VAL A 1 122 ? 12.648 0.329 -14.116 1.00 87.62 122 VAL A C 1
ATOM 911 O O . VAL A 1 122 ? 11.805 0.055 -14.980 1.00 87.62 122 VAL A O 1
ATOM 914 N N . SER A 1 123 ? 12.357 0.934 -12.960 1.00 87.31 123 SER A N 1
ATOM 915 C CA . SER A 1 123 ? 11.008 1.389 -12.615 1.00 87.31 123 SER A CA 1
ATOM 916 C C . SER A 1 123 ? 10.446 2.315 -13.703 1.00 87.31 123 SER A C 1
ATOM 918 O O . SER A 1 123 ? 11.157 3.204 -14.181 1.00 87.31 123 SER A O 1
ATOM 920 N N . PRO A 1 124 ? 9.183 2.123 -14.128 1.00 89.62 124 PRO A N 1
ATOM 921 C CA . PRO A 1 124 ? 8.532 3.021 -15.076 1.00 89.62 124 PRO A CA 1
ATOM 922 C C . PRO A 1 124 ? 8.155 4.374 -14.450 1.00 89.62 124 PRO A C 1
ATOM 924 O O . PRO A 1 124 ? 7.851 5.310 -15.189 1.00 89.62 124 PRO A O 1
ATOM 927 N N . LEU A 1 125 ? 8.154 4.485 -13.116 1.00 90.94 125 LEU A N 1
ATOM 928 C CA . LEU A 1 125 ? 7.855 5.723 -12.399 1.00 90.94 125 LEU A CA 1
ATOM 929 C C . LEU A 1 125 ? 9.130 6.528 -12.106 1.00 90.94 125 LEU A C 1
ATOM 931 O O . LEU A 1 125 ? 10.192 5.946 -11.874 1.00 90.94 125 LEU A O 1
ATOM 935 N N . PRO A 1 126 ? 9.039 7.871 -12.085 1.00 91.44 126 PRO A N 1
ATOM 936 C CA . PRO A 1 126 ? 10.154 8.703 -11.661 1.00 91.44 126 PRO A CA 1
ATOM 937 C C . PRO A 1 126 ? 10.438 8.485 -10.172 1.00 91.44 126 PRO A C 1
ATOM 939 O O . PRO A 1 126 ? 9.523 8.464 -9.352 1.00 91.44 126 PRO A O 1
ATOM 942 N N . ALA A 1 127 ? 11.716 8.374 -9.819 1.00 92.06 127 ALA A N 1
ATOM 943 C CA . ALA A 1 127 ? 12.131 8.276 -8.427 1.00 92.06 127 ALA A CA 1
ATOM 944 C C . ALA A 1 127 ? 12.048 9.640 -7.729 1.00 92.06 127 ALA A C 1
ATOM 946 O O . ALA A 1 127 ? 12.479 10.661 -8.274 1.00 92.06 127 ALA A O 1
ATOM 947 N N . LEU A 1 128 ? 11.546 9.652 -6.495 1.00 91.31 128 LEU A N 1
ATOM 948 C CA . LEU A 1 128 ? 11.641 10.823 -5.627 1.00 91.31 128 LEU A CA 1
ATOM 949 C C . LEU A 1 128 ? 13.058 10.962 -5.036 1.00 91.31 128 LEU A C 1
ATOM 951 O O . LEU A 1 128 ? 13.809 9.984 -4.962 1.00 91.31 128 LEU A O 1
ATOM 955 N N . PRO A 1 129 ? 13.450 12.168 -4.576 1.00 93.69 129 PRO A N 1
ATOM 956 C CA . PRO A 1 129 ? 14.712 12.347 -3.873 1.00 93.69 129 PRO A CA 1
ATOM 957 C C . PRO A 1 129 ? 14.795 11.419 -2.661 1.00 93.69 129 PRO A C 1
ATOM 959 O O . PRO A 1 129 ? 13.873 11.373 -1.847 1.00 93.69 129 PRO A O 1
ATOM 962 N N . ARG A 1 130 ? 15.934 10.741 -2.486 1.00 90.12 130 ARG A N 1
ATOM 963 C CA . ARG A 1 130 ? 16.122 9.729 -1.431 1.00 90.12 130 ARG A CA 1
ATOM 964 C C . ARG A 1 130 ? 15.764 10.227 -0.029 1.00 90.12 130 ARG A C 1
ATOM 966 O O . ARG A 1 130 ? 15.210 9.469 0.757 1.00 90.12 130 ARG A O 1
ATOM 973 N N . ALA A 1 131 ? 16.050 11.493 0.279 1.00 91.50 131 ALA A N 1
ATOM 974 C CA . ALA A 1 131 ? 15.687 12.100 1.559 1.00 91.50 131 ALA A CA 1
ATOM 975 C C . ALA A 1 131 ? 14.162 12.185 1.762 1.00 91.50 131 ALA A C 1
ATOM 977 O O . ALA A 1 131 ? 13.673 11.916 2.857 1.00 91.50 131 ALA A O 1
ATOM 978 N N . VAL A 1 132 ? 13.413 12.508 0.703 1.00 92.12 132 VAL A N 1
ATOM 979 C CA . VAL A 1 132 ? 11.945 12.577 0.724 1.00 92.12 132 VAL A CA 1
ATOM 980 C C . VAL A 1 132 ? 11.364 11.177 0.875 1.00 92.12 132 VAL A C 1
ATOM 982 O O . VAL A 1 132 ? 10.567 10.951 1.782 1.00 92.12 132 VAL A O 1
ATOM 985 N N . THR A 1 133 ? 11.804 10.217 0.058 1.00 91.81 133 THR A N 1
ATOM 986 C CA . THR A 1 133 ? 11.331 8.828 0.144 1.00 91.81 133 THR A CA 1
ATOM 987 C C . THR A 1 133 ? 11.632 8.221 1.514 1.00 91.81 133 THR A C 1
ATOM 989 O O . THR A 1 133 ? 10.745 7.641 2.131 1.00 91.81 133 THR A O 1
ATOM 992 N N . ALA A 1 134 ? 12.841 8.422 2.051 1.00 91.31 134 ALA A N 1
ATOM 993 C CA . ALA A 1 134 ? 13.209 7.939 3.381 1.00 91.31 134 ALA A CA 1
ATOM 994 C C . ALA A 1 134 ? 12.343 8.558 4.489 1.00 91.31 134 ALA A C 1
ATOM 996 O O . ALA A 1 134 ? 11.904 7.842 5.389 1.00 91.31 134 ALA A O 1
ATOM 997 N N . ALA A 1 135 ? 12.053 9.861 4.414 1.00 92.94 135 ALA A N 1
ATOM 998 C CA . ALA A 1 135 ? 11.170 10.527 5.368 1.00 92.94 135 ALA A CA 1
ATOM 999 C C . ALA A 1 135 ? 9.731 9.990 5.292 1.00 92.94 135 ALA A C 1
ATOM 1001 O O . ALA A 1 135 ? 9.119 9.7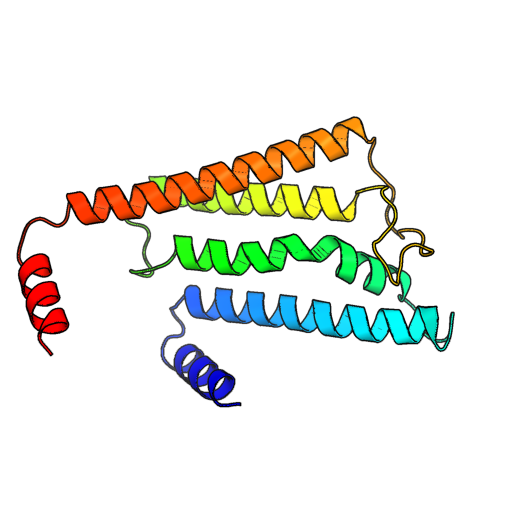38 6.330 1.00 92.94 135 ALA A O 1
ATOM 1002 N N . LEU A 1 136 ? 9.204 9.765 4.084 1.00 92.56 136 LEU A N 1
ATOM 1003 C CA . LEU A 1 136 ? 7.866 9.202 3.881 1.00 92.56 136 LEU A CA 1
ATOM 1004 C C . LEU A 1 136 ? 7.774 7.753 4.374 1.00 92.56 136 LEU A C 1
ATOM 1006 O O . LEU A 1 136 ? 6.816 7.413 5.064 1.00 92.56 136 LEU A O 1
ATOM 1010 N N . LEU A 1 137 ? 8.778 6.919 4.085 1.00 91.06 137 LEU A N 1
ATOM 1011 C CA . LEU A 1 137 ? 8.855 5.547 4.592 1.00 91.06 137 LEU A CA 1
ATOM 1012 C C . LEU A 1 137 ? 8.913 5.533 6.122 1.00 91.06 137 LEU A C 1
ATOM 1014 O O . LEU A 1 137 ? 8.134 4.825 6.756 1.00 91.06 137 LEU A O 1
ATOM 1018 N N . ALA A 1 138 ? 9.780 6.350 6.727 1.00 91.69 138 ALA A N 1
ATOM 1019 C CA . ALA A 1 138 ? 9.884 6.460 8.179 1.00 91.69 138 ALA A CA 1
ATOM 1020 C C . ALA A 1 138 ? 8.556 6.908 8.811 1.00 91.69 138 ALA A C 1
ATOM 1022 O O . ALA A 1 138 ? 8.090 6.287 9.766 1.00 91.69 138 ALA A O 1
ATOM 1023 N N . ALA A 1 139 ? 7.908 7.933 8.250 1.00 90.69 139 ALA A N 1
ATOM 1024 C CA . ALA A 1 139 ? 6.600 8.397 8.704 1.00 90.69 139 ALA A CA 1
ATOM 1025 C C . ALA A 1 139 ? 5.518 7.313 8.557 1.00 90.69 139 ALA A C 1
ATOM 1027 O O . ALA A 1 139 ? 4.724 7.110 9.478 1.00 90.69 139 ALA A O 1
ATOM 1028 N N . GLY A 1 140 ? 5.515 6.585 7.437 1.00 87.94 140 GLY A N 1
ATOM 1029 C CA . GLY A 1 140 ? 4.619 5.460 7.184 1.00 87.94 140 GLY A CA 1
ATOM 1030 C C . GLY A 1 140 ? 4.787 4.350 8.221 1.00 87.94 140 GLY A C 1
ATOM 1031 O O . GLY A 1 140 ? 3.816 3.973 8.875 1.00 87.94 140 GLY A O 1
ATOM 1032 N N . TYR A 1 141 ? 6.017 3.879 8.449 1.00 87.94 141 TYR A N 1
ATOM 1033 C CA . TYR A 1 141 ? 6.304 2.834 9.438 1.00 87.94 141 TYR A CA 1
ATOM 1034 C C . TYR A 1 141 ? 5.957 3.257 10.866 1.00 87.94 141 TYR A C 1
ATOM 1036 O O . TYR A 1 141 ? 5.336 2.484 11.596 1.00 87.94 141 TYR A O 1
ATOM 1044 N N . LEU A 1 142 ? 6.303 4.486 11.262 1.00 89.56 142 LEU A N 1
ATOM 1045 C CA . LEU A 1 142 ? 5.942 5.023 12.576 1.00 89.56 142 LEU A CA 1
ATOM 1046 C C . LEU A 1 142 ? 4.422 5.122 12.741 1.00 89.56 142 LEU A C 1
ATOM 1048 O O . LEU A 1 142 ? 3.897 4.767 13.795 1.00 89.56 142 LEU A O 1
ATOM 1052 N N . GLY A 1 143 ? 3.706 5.551 11.699 1.00 85.12 143 GLY A N 1
ATOM 1053 C CA . GLY A 1 143 ? 2.247 5.610 11.692 1.00 85.12 143 GLY A CA 1
ATOM 1054 C C . GLY A 1 143 ? 1.600 4.229 11.813 1.00 85.12 143 GLY A C 1
ATOM 1055 O O . GLY A 1 143 ? 0.677 4.052 12.612 1.00 85.12 143 GLY A O 1
ATOM 1056 N N . VAL A 1 144 ? 2.115 3.229 11.090 1.00 81.38 144 VAL A N 1
ATOM 1057 C CA . VAL A 1 144 ? 1.657 1.834 11.200 1.00 81.38 144 VAL A CA 1
ATOM 1058 C C . VAL A 1 144 ? 1.906 1.303 12.611 1.00 81.38 144 VAL A C 1
ATOM 1060 O O . VAL A 1 144 ? 0.974 0.794 13.235 1.00 81.38 144 VAL A O 1
ATOM 1063 N N . LEU A 1 145 ? 3.105 1.491 13.167 1.00 84.50 145 LEU A N 1
ATOM 1064 C CA . LEU A 1 145 ? 3.432 1.062 14.528 1.00 84.50 145 LEU A CA 1
ATOM 1065 C C . LEU A 1 145 ? 2.524 1.731 15.569 1.00 84.50 145 LEU A C 1
ATOM 1067 O O . LEU A 1 145 ? 1.950 1.052 16.421 1.00 84.50 145 LEU A O 1
ATOM 1071 N N . ALA A 1 146 ? 2.334 3.048 15.472 1.00 83.50 146 ALA A N 1
ATOM 1072 C CA . ALA A 1 146 ? 1.437 3.793 16.350 1.00 83.50 146 ALA A CA 1
ATOM 1073 C C . ALA A 1 146 ? -0.007 3.280 16.254 1.00 83.50 146 ALA A C 1
ATOM 1075 O O . ALA A 1 146 ? -0.693 3.169 17.272 1.00 83.50 146 ALA A O 1
ATOM 1076 N N . SER A 1 147 ? -0.463 2.914 15.052 1.00 76.00 147 SER A N 1
ATOM 1077 C CA . SER A 1 147 ? -1.791 2.336 14.852 1.00 76.00 147 SER A CA 1
ATOM 1078 C C . SER A 1 147 ? -1.931 0.969 15.529 1.00 76.00 147 SER A C 1
ATOM 1080 O O . SER A 1 147 ? -2.919 0.737 16.222 1.00 76.00 147 SER A O 1
ATOM 1082 N N . LEU A 1 148 ? -0.924 0.097 15.426 1.00 75.31 148 LEU A N 1
ATOM 1083 C CA . LEU A 1 148 ? -0.927 -1.213 16.083 1.00 75.31 148 LEU A CA 1
ATOM 1084 C C . LEU A 1 148 ? -0.958 -1.071 17.609 1.00 75.31 148 LEU A C 1
ATOM 1086 O O . LEU A 1 148 ? -1.738 -1.748 18.280 1.00 75.31 148 LEU A O 1
ATOM 1090 N N . LEU A 1 149 ? -0.169 -0.145 18.161 1.00 80.69 149 LEU A N 1
ATOM 1091 C CA . LEU A 1 149 ? -0.174 0.155 19.594 1.00 80.69 149 LEU A CA 1
ATOM 1092 C C . LEU A 1 149 ? -1.523 0.725 20.048 1.00 80.69 149 LEU A C 1
ATOM 1094 O O . LEU A 1 149 ? -2.044 0.320 21.088 1.00 80.69 149 LEU A O 1
ATOM 1098 N N . ALA A 1 150 ? -2.121 1.622 19.260 1.00 75.62 150 ALA A N 1
ATOM 1099 C CA . ALA A 1 150 ? -3.447 2.158 19.539 1.00 75.62 150 ALA A CA 1
ATOM 1100 C C . ALA A 1 150 ? -4.518 1.057 19.509 1.00 75.62 150 ALA A C 1
ATOM 1102 O O . ALA A 1 150 ? -5.350 1.006 20.413 1.00 75.62 150 ALA A O 1
ATOM 1103 N N . ALA A 1 151 ? -4.477 0.144 18.533 1.00 69.19 151 ALA A N 1
ATOM 1104 C CA . ALA A 1 151 ? -5.379 -1.004 18.461 1.00 69.19 151 ALA A CA 1
ATOM 1105 C C . ALA A 1 151 ? -5.230 -1.916 19.689 1.00 69.19 151 ALA A C 1
ATOM 1107 O O . ALA A 1 151 ? -6.220 -2.235 20.349 1.00 69.19 151 ALA A O 1
ATOM 1108 N N . ALA A 1 152 ? -3.996 -2.261 20.068 1.00 72.69 152 ALA A N 1
ATOM 1109 C CA . ALA A 1 152 ? -3.724 -3.058 21.263 1.00 72.69 152 ALA A CA 1
ATOM 1110 C C . ALA A 1 152 ? -4.232 -2.370 22.544 1.00 72.69 152 ALA A C 1
ATOM 1112 O O . ALA A 1 152 ? -4.830 -3.008 23.417 1.00 72.69 152 ALA A O 1
ATOM 1113 N N . TRP A 1 153 ? -4.055 -1.050 22.647 1.00 75.75 153 TRP A N 1
ATOM 1114 C CA . TRP A 1 153 ? -4.572 -0.261 23.761 1.00 75.75 153 TRP A CA 1
ATOM 1115 C C . TRP A 1 153 ? -6.105 -0.236 23.795 1.00 75.75 153 TRP A C 1
ATOM 1117 O O . TRP A 1 153 ? -6.684 -0.359 24.874 1.00 75.75 153 TRP A O 1
ATOM 1127 N N . ALA A 1 154 ? -6.769 -0.152 22.637 1.00 67.62 154 ALA A N 1
ATOM 1128 C CA . ALA A 1 154 ? -8.226 -0.259 22.506 1.00 67.62 154 ALA A CA 1
ATOM 1129 C C . ALA A 1 154 ? -8.744 -1.544 23.147 1.00 67.62 154 ALA A C 1
ATOM 1131 O O . ALA A 1 154 ? -9.626 -1.512 24.009 1.00 67.62 154 ALA A O 1
ATOM 1132 N N . VAL A 1 155 ? -8.148 -2.668 22.737 1.00 64.94 155 VAL A N 1
ATOM 1133 C CA . VAL A 1 155 ? -8.506 -4.006 23.205 1.00 64.94 155 VAL A CA 1
ATOM 1134 C C . VAL A 1 155 ? -8.288 -4.092 24.709 1.00 64.94 155 VAL A C 1
ATOM 1136 O O . VAL A 1 155 ? -9.177 -4.535 25.433 1.00 64.94 155 VAL A O 1
ATOM 1139 N N . ARG A 1 156 ? -7.157 -3.583 25.214 1.00 71.44 156 ARG A N 1
ATOM 1140 C CA . ARG A 1 156 ? -6.840 -3.596 26.647 1.00 71.44 156 ARG A CA 1
ATOM 1141 C C . ARG A 1 156 ? -7.793 -2.737 27.478 1.00 71.44 156 ARG A C 1
ATOM 1143 O O . ARG A 1 156 ? -8.252 -3.189 28.523 1.00 71.44 156 ARG A O 1
ATOM 1150 N N . VAL A 1 157 ? -8.104 -1.514 27.047 1.00 67.94 157 VAL A N 1
ATOM 1151 C CA . VAL A 1 157 ? -9.065 -0.637 27.739 1.00 67.94 157 VAL A CA 1
ATOM 1152 C C . VAL A 1 157 ? -10.450 -1.272 27.750 1.00 67.94 157 VAL A C 1
ATOM 1154 O O . VAL A 1 157 ? -11.136 -1.196 28.766 1.00 67.94 157 VAL A O 1
ATOM 1157 N N . ARG A 1 158 ? -10.849 -1.938 26.664 1.00 66.00 158 ARG A N 1
ATOM 1158 C CA . ARG A 1 158 ? -12.143 -2.616 26.571 1.00 66.00 158 ARG A CA 1
ATOM 1159 C C . ARG A 1 158 ? -12.218 -3.852 27.466 1.00 66.00 158 ARG A C 1
ATOM 1161 O O . ARG A 1 158 ? -13.164 -3.962 28.234 1.00 66.00 158 ARG A O 1
ATOM 1168 N N . PHE A 1 159 ? -11.175 -4.684 27.483 1.00 60.97 159 PHE A N 1
ATOM 1169 C CA . PHE A 1 159 ? -11.039 -5.795 28.435 1.00 60.97 159 PHE A CA 1
ATOM 1170 C C . PHE A 1 159 ? -11.096 -5.330 29.894 1.00 60.97 159 PHE A C 1
ATOM 1172 O O . PHE A 1 159 ? -11.646 -6.018 30.745 1.00 60.97 159 PHE A O 1
ATOM 1179 N N . ARG A 1 160 ? -10.540 -4.149 30.192 1.00 63.66 160 ARG A N 1
ATOM 1180 C CA . ARG A 1 160 ? -10.576 -3.559 31.539 1.00 63.66 160 ARG A CA 1
ATOM 1181 C C . ARG A 1 160 ? -11.901 -2.874 31.884 1.00 63.66 160 ARG A C 1
ATOM 1183 O O . ARG A 1 160 ? -12.196 -2.742 33.066 1.00 63.66 160 ARG A O 1
ATOM 1190 N N . ARG A 1 161 ? -12.664 -2.407 30.889 1.00 58.53 161 ARG A N 1
ATOM 1191 C CA . ARG A 1 161 ? -13.988 -1.777 31.057 1.00 58.53 161 ARG A CA 1
ATOM 1192 C C . ARG A 1 161 ? -15.148 -2.775 31.023 1.00 58.53 161 ARG A C 1
ATOM 1194 O O . ARG A 1 161 ? -16.259 -2.386 31.366 1.00 58.53 161 ARG A O 1
ATOM 1201 N N . ALA A 1 162 ? -14.909 -4.028 30.640 1.00 49.47 162 ALA A N 1
ATOM 1202 C CA . ALA A 1 162 ? -15.879 -5.106 30.777 1.00 49.47 162 ALA A CA 1
ATOM 1203 C C . ALA A 1 162 ? -16.080 -5.435 32.267 1.00 49.47 162 ALA A C 1
ATOM 1205 O O . ALA A 1 162 ? -15.375 -6.253 32.859 1.00 49.47 162 ALA A O 1
ATOM 1206 N N . THR A 1 163 ? -17.028 -4.750 32.900 1.00 52.28 163 THR A N 1
ATOM 1207 C CA . THR A 1 163 ? -17.502 -5.045 34.255 1.00 52.28 163 THR A CA 1
ATOM 1208 C C . THR A 1 163 ? -18.935 -5.551 34.177 1.00 52.28 163 THR A C 1
ATOM 1210 O O . THR A 1 163 ? -19.830 -4.792 33.813 1.00 52.28 163 THR A O 1
ATOM 1213 N N . GLY A 1 164 ? -19.146 -6.826 34.521 1.00 61.66 164 GLY A N 1
ATOM 1214 C CA . GLY A 1 164 ? -20.462 -7.471 34.578 1.00 61.66 164 GLY A CA 1
ATOM 1215 C C . GLY A 1 164 ? -20.572 -8.739 33.721 1.00 61.66 164 GLY A C 1
ATOM 1216 O O . GLY A 1 164 ? -19.571 -9.387 33.427 1.00 61.66 164 GLY A O 1
ATOM 1217 N N . ILE A 1 165 ? -21.811 -9.077 33.350 1.00 53.69 165 ILE A N 1
ATOM 1218 C CA . ILE A 1 165 ? -22.340 -10.349 32.803 1.00 53.69 165 ILE A CA 1
ATOM 1219 C C . ILE A 1 165 ? -21.482 -11.029 31.698 1.00 53.69 165 ILE A C 1
ATOM 1221 O O . ILE A 1 165 ? -21.490 -12.257 31.595 1.00 53.69 165 ILE A O 1
ATOM 1225 N N . GLU A 1 166 ? -20.662 -10.291 30.940 1.00 54.12 166 GLU A N 1
ATOM 1226 C CA . GLU A 1 166 ? -19.702 -10.831 29.950 1.00 54.12 166 GLU A CA 1
ATOM 1227 C C . GLU A 1 166 ? -18.620 -11.746 30.556 1.00 54.12 166 GLU A C 1
ATOM 1229 O O . GLU A 1 166 ? -18.223 -12.735 29.935 1.00 54.12 166 GLU A O 1
ATOM 1234 N N . ARG A 1 167 ? -18.158 -11.477 31.787 1.00 53.81 167 ARG A N 1
ATOM 1235 C CA . ARG A 1 167 ? -17.146 -12.317 32.459 1.00 53.81 167 ARG A CA 1
ATOM 1236 C C . ARG A 1 167 ? -17.700 -13.700 32.807 1.00 53.81 167 ARG A C 1
ATOM 1238 O O . ARG A 1 167 ? -16.959 -14.678 32.778 1.00 53.81 167 ARG A O 1
ATOM 1245 N N . SER A 1 168 ? -19.000 -13.780 33.088 1.00 51.91 168 SER A N 1
ATOM 1246 C CA . SER A 1 168 ? -19.692 -15.045 33.324 1.00 51.91 168 SER A CA 1
ATOM 1247 C C . SER A 1 168 ? -19.840 -15.828 32.021 1.00 51.91 168 SER A C 1
ATOM 1249 O O . SER A 1 168 ? -19.485 -16.997 31.996 1.00 51.91 168 SER A O 1
ATOM 1251 N N . GLN A 1 169 ? -20.241 -15.203 30.909 1.00 54.53 169 GLN A N 1
ATOM 1252 C CA . GLN A 1 169 ? -20.362 -15.904 29.620 1.00 54.53 169 GLN A CA 1
ATOM 1253 C C . GLN A 1 169 ? -19.020 -16.424 29.073 1.00 54.53 169 GLN A C 1
ATOM 1255 O O . GLN A 1 169 ? -18.972 -17.527 28.532 1.00 54.53 169 GLN A O 1
ATOM 1260 N N . LEU A 1 170 ? -17.918 -15.694 29.282 1.00 54.34 170 LEU A N 1
ATOM 1261 C CA . LEU A 1 170 ? -16.568 -16.164 28.938 1.00 54.34 170 LEU A CA 1
ATOM 1262 C C . LEU A 1 170 ? -16.101 -17.345 29.805 1.00 54.34 170 LEU A C 1
ATOM 1264 O O . LEU A 1 170 ? -15.368 -18.200 29.317 1.00 54.34 170 LEU A O 1
ATOM 1268 N N . MET A 1 171 ? -16.544 -17.429 31.063 1.00 54.31 171 MET A N 1
ATOM 1269 C CA . MET A 1 171 ? -16.266 -18.584 31.926 1.00 54.31 171 MET A CA 1
ATOM 1270 C C . MET A 1 171 ? -17.020 -19.842 31.473 1.00 54.31 171 MET A C 1
ATOM 1272 O O . MET A 1 171 ? -16.456 -20.929 31.524 1.00 54.31 171 MET A O 1
ATOM 1276 N N . TRP A 1 172 ? -18.258 -19.698 30.987 1.00 56.78 172 TRP A N 1
ATOM 1277 C CA . TRP A 1 172 ? -19.044 -20.820 30.457 1.00 56.78 172 TRP A CA 1
ATOM 1278 C C . TRP A 1 172 ? -18.477 -21.369 29.142 1.00 56.78 172 TRP A C 1
ATOM 1280 O O . TRP A 1 172 ? -18.485 -22.578 28.944 1.00 56.78 172 TRP A O 1
ATOM 1290 N N . LEU A 1 173 ? -17.938 -20.512 28.269 1.00 52.97 173 LEU A N 1
ATOM 1291 C CA . LEU A 1 173 ? -17.324 -20.954 27.011 1.00 52.97 173 LEU A CA 1
ATOM 1292 C C . LEU A 1 173 ? -15.936 -21.588 27.205 1.00 52.97 173 LEU A C 1
ATOM 1294 O O . LEU A 1 173 ? -15.514 -22.388 26.386 1.00 52.97 173 LEU A O 1
ATOM 1298 N N . ALA A 1 174 ? -15.216 -21.231 28.272 1.00 52.56 174 ALA A N 1
ATOM 1299 C CA . ALA A 1 174 ?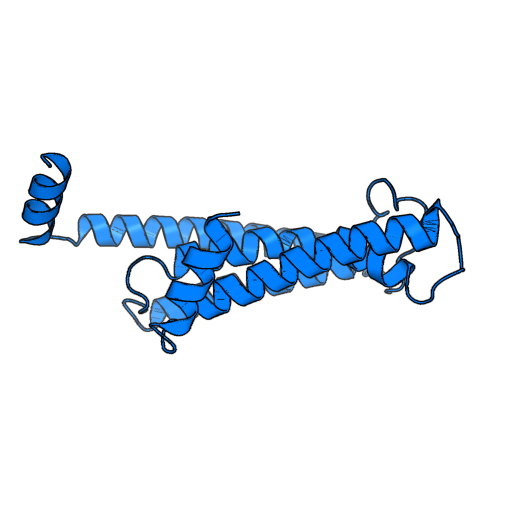 -13.933 -21.851 28.610 1.00 52.56 174 ALA A CA 1
ATOM 1300 C C . ALA A 1 174 ? -14.082 -23.231 29.280 1.00 52.56 174 ALA A C 1
ATOM 1302 O O . ALA A 1 174 ? -13.090 -23.938 29.443 1.00 52.56 174 ALA A O 1
ATOM 1303 N N . TYR A 1 175 ? -15.300 -23.587 29.700 1.00 48.72 175 TYR A N 1
ATOM 1304 C CA . TYR A 1 175 ? -15.624 -24.859 30.350 1.00 48.72 175 TYR A CA 1
ATOM 1305 C C . TYR A 1 175 ? -16.437 -25.811 29.449 1.00 48.72 175 TYR A C 1
ATOM 1307 O O . TYR A 1 175 ? -16.762 -26.916 29.876 1.00 48.72 175 TYR A O 1
ATOM 1315 N N . ALA A 1 176 ? -16.768 -25.393 28.223 1.00 46.34 176 ALA A N 1
ATOM 1316 C CA . ALA A 1 176 ? -17.415 -26.213 27.197 1.00 46.34 176 ALA A CA 1
ATOM 1317 C C . ALA A 1 176 ? -16.393 -26.628 26.132 1.00 46.34 176 ALA A C 1
ATOM 1319 O O . ALA A 1 176 ? -16.462 -27.794 25.687 1.00 46.34 176 ALA A O 1
#

pLDDT: mean 74.17, std 15.57, range [41.84, 93.69]

Nearest PDB structures (foldseek):
  7wxu-assembly1_R  TM=3.350E-01  e=1.846E+00  Homo sapiens
  2z0n-assembly1_A-2  TM=3.186E-01  e=4.724E+00  Homo sapiens
  1i4t-assembly2_A-2  TM=3.203E-01  e=9.920E+00  Homo sapiens

Solvent-accessible surface area (backbone atoms only — not comparable to full-atom values): 9740 Å² total; per-residue (Å²): 127,69,66,62,60,55,52,52,55,53,43,70,73,43,85,85,42,67,64,48,54,46,52,50,53,38,52,49,53,54,52,50,37,56,52,21,42,56,48,18,47,45,20,59,70,76,38,66,76,79,45,86,65,30,52,57,22,44,45,45,42,62,29,46,60,62,54,66,53,46,39,57,49,52,48,61,66,45,57,88,75,79,63,74,96,44,82,66,51,55,53,52,53,49,48,32,53,48,15,50,50,40,31,40,54,26,42,62,28,46,68,69,70,42,59,84,92,44,46,84,54,71,70,86,57,74,56,51,60,67,70,57,33,51,50,35,38,51,52,11,53,52,32,43,52,50,38,54,53,50,46,54,47,52,53,50,53,48,65,71,65,66,79,59,76,64,62,57,56,55,52,55,63,77,74,107